Protein AF-A0AAE0XV88-F1 (afdb_monomer_lite)

pLDDT: mean 73.22, std 19.27, range [29.64, 96.25]

Secondary structure (DSSP, 8-state):
-HHHHTTS-S-----PPPTT----HHHHHHHHHHHHHHHS---SHHHHHHHHHHH-TT-----SB-TTS-BSS----S-GGGGGGSPPPPPTTS--------------------------S--SS--------TTTTHHHHHHHTHHHHHHHHHHT-SS--HHHHHHHHHHH-HHHHHHHHHHHHHIIIIIHHHHHHHTS--BGGGHHHHHHHHHHHHHHHHHHTTSSS-TT--SSGGGPPPHHHHHHHHHH----HHHHHHHHHHHHHHHHHHHHHSHHHHSTT-TTTSPPPHHHHHHHHHSBGGGG-HHHHHHHHHHHHHH-TTS-HHHHHHHHHHHHTTHHHHHHHS-TTT-

Sequence (355 aa):
MWRVLTGRHMSIKLSFLLTGHTKFSCDWLFGLVKRRFKVTKVDCLEDIARVVNESATCNVVQLCGTEQGDVLVPICFVSDEHKEKVAPIPDCSEPRKNVGREGDDDDDDDDANLGEAGPSKRKQQKQSIGRGSRGKGTSRATVIHEKDIVDFYINFCSHSNIKLQSIVADASDKQLMSIVGAIALFNVIVTGPFWKLMNSYVPYGAFPSYAKQLDSILESLSVHGLSKVECAVPVFEDFLVDEAVKNSLATSTCLDDVLISTLKQIAKKSQDALKRQLCEFLLEGGIFGSHIDQETQYILNTCPLTNLSGERLFGDMDYDQLRRRLASTHHRSTVIMWKNNNTAKWLLNKPNGER

Radius of gyration: 27.13 Å; chains: 1; bounding box: 59×71×70 Å

Foldseek 3Di:
DVCCVVVVDVDDDDDDDDPQPPDDVVVVLVVLLVVLVVVFDDDAPVSSQVSQVVSDVPGHDDDQAHPVGGGPNPDPDDDPVCPVVDDPDPDPPDDPDPPDPPDPDDPDDDDDDDDDDDDDDDPDPDDDPDPDDPPQCVLLCCLLCLVVLLCCLVPPDPDDDPVSVVSNVCSPDLLNNLLSLLVNLCCQAEVQLVVVLLVDQAFQLCVLVLLQLLLVVLVCCLPPNVPPPPSACHSDNVRHDDVVSSVSSVVRHDPDPSNSNSNNVVSVVVSVVSCVVCVLSHDPPRVSVDDDDPVVSVVRNVDGSNVSVVVVLVVQLVVCCVVPVPDDPVVSVVVSCCVPVVVVVVVVPDDPVSD

Organism: NCBI:txid231223

Structure (mmCIF, N/CA/C/O backbone):
data_AF-A0AAE0XV88-F1
#
_entry.id   AF-A0AAE0XV88-F1
#
loop_
_atom_site.group_PDB
_atom_site.id
_atom_site.type_symbol
_atom_site.label_atom_id
_atom_site.label_alt_id
_atom_site.label_comp_id
_atom_site.label_asym_id
_atom_site.label_entity_id
_atom_site.label_seq_id
_atom_site.pdbx_PDB_ins_code
_atom_site.Cartn_x
_atom_site.Cartn_y
_atom_site.Cartn_z
_atom_site.occupancy
_atom_site.B_iso_or_equiv
_atom_site.auth_seq_id
_atom_site.auth_comp_id
_atom_site.auth_asym_id
_atom_site.auth_atom_id
_atom_site.pdbx_PDB_model_num
ATOM 1 N N . MET A 1 1 ? 0.433 -5.351 -16.882 1.00 49.56 1 MET A N 1
ATOM 2 C CA . MET A 1 1 ? 1.321 -4.437 -17.628 1.00 49.56 1 MET A CA 1
ATOM 3 C C . MET A 1 1 ? 1.968 -5.141 -18.818 1.00 49.56 1 MET A C 1
ATOM 5 O O . MET A 1 1 ? 1.588 -4.823 -19.933 1.00 49.56 1 MET A O 1
ATOM 9 N N . TRP A 1 2 ? 2.785 -6.182 -18.606 1.00 56.12 2 TRP A N 1
ATOM 10 C CA . TRP A 1 2 ? 3.404 -6.999 -19.671 1.00 56.12 2 TRP A CA 1
ATOM 11 C C . TRP A 1 2 ? 2.457 -7.433 -20.809 1.00 56.12 2 TRP A C 1
ATOM 13 O O . TRP A 1 2 ? 2.779 -7.280 -21.981 1.00 56.12 2 TRP A O 1
ATOM 23 N N . ARG A 1 3 ? 1.236 -7.901 -20.497 1.00 46.44 3 ARG A N 1
ATOM 24 C CA . ARG A 1 3 ? 0.256 -8.310 -21.530 1.00 46.44 3 ARG A CA 1
ATOM 25 C C . ARG A 1 3 ? -0.241 -7.159 -22.418 1.00 46.44 3 ARG A C 1
ATOM 27 O O . ARG A 1 3 ? -0.623 -7.422 -23.547 1.00 46.44 3 ARG A O 1
ATOM 34 N N . VAL A 1 4 ? -0.255 -5.918 -21.924 1.00 69.19 4 VAL A N 1
ATOM 35 C CA . VAL A 1 4 ? -0.630 -4.740 -22.735 1.00 69.19 4 VAL A CA 1
ATOM 36 C C . VAL A 1 4 ? 0.555 -4.292 -23.577 1.00 69.19 4 VAL A C 1
ATOM 38 O O . VAL A 1 4 ? 0.402 -4.061 -24.768 1.00 69.19 4 VAL A O 1
ATOM 41 N N . LEU A 1 5 ? 1.749 -4.263 -22.978 1.00 50.09 5 LEU A N 1
ATOM 42 C CA . LEU A 1 5 ? 2.988 -3.892 -23.670 1.00 50.09 5 LEU A CA 1
ATOM 43 C C . LEU A 1 5 ? 3.337 -4.859 -24.811 1.00 50.09 5 LEU A C 1
ATOM 45 O O . LEU A 1 5 ? 3.840 -4.440 -25.842 1.00 50.09 5 LEU A O 1
ATOM 49 N N . THR A 1 6 ? 3.000 -6.141 -24.667 1.00 65.06 6 THR A N 1
ATOM 50 C CA . THR A 1 6 ? 3.184 -7.158 -25.718 1.00 65.06 6 THR A CA 1
ATOM 51 C C . THR A 1 6 ? 2.029 -7.222 -26.726 1.00 65.06 6 THR A C 1
ATOM 53 O O . THR A 1 6 ? 1.954 -8.170 -27.503 1.00 65.06 6 THR A O 1
ATOM 56 N N . GLY A 1 7 ? 1.085 -6.271 -26.694 1.00 60.66 7 GLY A N 1
ATOM 57 C CA . GLY A 1 7 ? -0.061 -6.221 -27.612 1.00 60.66 7 GLY A CA 1
ATOM 58 C C . GLY A 1 7 ? -1.094 -7.337 -27.415 1.00 60.66 7 GLY A C 1
ATOM 59 O O . GLY A 1 7 ? -2.038 -7.453 -28.190 1.00 60.66 7 GLY A O 1
ATOM 60 N N . ARG A 1 8 ? -0.955 -8.160 -26.370 1.00 56.22 8 ARG A N 1
ATOM 61 C CA . ARG A 1 8 ? -1.862 -9.287 -26.095 1.00 56.22 8 ARG A CA 1
ATOM 62 C C . ARG A 1 8 ? -3.196 -8.842 -25.493 1.00 56.22 8 ARG A C 1
ATOM 64 O O . ARG A 1 8 ? -4.136 -9.628 -25.473 1.00 56.22 8 ARG A O 1
ATOM 71 N N . HIS A 1 9 ? -3.267 -7.625 -24.955 1.00 63.97 9 HIS A N 1
ATOM 72 C CA . HIS A 1 9 ? -4.466 -6.986 -24.402 1.00 63.97 9 HIS A CA 1
ATOM 73 C C . HIS A 1 9 ? -4.467 -5.501 -24.781 1.00 63.97 9 HIS A C 1
ATOM 75 O O . HIS A 1 9 ? -3.462 -4.831 -24.574 1.00 63.97 9 HIS A O 1
ATOM 81 N N . MET A 1 10 ? -5.589 -4.964 -25.272 1.00 64.81 10 MET A N 1
ATOM 82 C CA . MET A 1 10 ? -5.687 -3.533 -25.619 1.00 64.81 10 MET A CA 1
ATOM 83 C C . MET A 1 10 ? -5.687 -2.614 -24.392 1.00 64.81 10 MET A C 1
ATOM 85 O O . MET A 1 10 ? -5.202 -1.490 -24.452 1.00 64.81 10 MET A O 1
ATOM 89 N N . SER A 1 11 ? -6.236 -3.070 -23.267 1.00 63.50 11 SER A N 1
ATOM 90 C CA . SER A 1 11 ? -6.212 -2.320 -22.013 1.00 63.50 11 SER A CA 1
ATOM 91 C C . SER A 1 11 ? -6.322 -3.269 -20.824 1.00 63.50 11 SER A C 1
ATOM 93 O O . SER A 1 11 ? -6.906 -4.346 -20.924 1.00 63.50 11 SER A O 1
ATOM 95 N N . ILE A 1 12 ? -5.748 -2.879 -19.686 1.00 62.25 12 ILE A N 1
ATOM 96 C CA . ILE A 1 12 ? -5.976 -3.548 -18.403 1.00 62.25 12 ILE A CA 1
ATOM 97 C C . ILE A 1 12 ? -6.403 -2.474 -17.412 1.00 62.25 12 ILE A C 1
ATOM 99 O O . ILE A 1 12 ? -5.634 -1.566 -17.099 1.00 62.25 12 ILE A O 1
ATOM 103 N N . LYS A 1 13 ? -7.625 -2.593 -16.891 1.00 66.19 13 LYS A N 1
ATOM 104 C CA . LYS A 1 13 ? -8.115 -1.750 -15.800 1.00 66.19 13 LYS A CA 1
ATOM 105 C C . LYS A 1 13 ? -7.633 -2.326 -14.468 1.00 66.19 13 LYS A C 1
ATOM 107 O O . LYS A 1 13 ? -8.237 -3.247 -13.926 1.00 66.19 13 LYS A O 1
ATOM 112 N N . LEU A 1 14 ? -6.538 -1.785 -13.942 1.00 48.16 14 LEU A N 1
ATOM 113 C CA . LEU A 1 14 ? -6.086 -2.069 -12.578 1.00 48.16 14 LEU A CA 1
ATOM 114 C C . LEU A 1 14 ? -6.922 -1.245 -11.595 1.00 48.16 14 LEU A C 1
ATOM 116 O O . LEU A 1 14 ? -6.768 -0.030 -11.498 1.00 48.16 14 LEU A O 1
ATOM 120 N N . SER A 1 15 ? -7.830 -1.910 -10.883 1.00 50.06 15 SER A N 1
ATOM 121 C CA . SER A 1 15 ? -8.586 -1.293 -9.790 1.00 50.06 15 SER A CA 1
ATOM 122 C C . SER A 1 15 ? -7.835 -1.567 -8.489 1.00 50.06 15 SER A C 1
ATOM 124 O O . SER A 1 15 ? -7.908 -2.668 -7.952 1.00 50.06 15 SER A O 1
ATOM 126 N N . PHE A 1 16 ? -7.048 -0.596 -8.023 1.00 42.59 16 PHE A N 1
ATOM 127 C CA . PHE A 1 16 ? -6.338 -0.703 -6.750 1.00 42.59 16 PHE A CA 1
ATOM 128 C C . PHE A 1 16 ? -7.313 -0.438 -5.598 1.00 42.59 16 PHE A C 1
ATOM 130 O O . PHE A 1 16 ? -7.884 0.648 -5.506 1.00 42.59 16 PHE A O 1
ATOM 137 N N . LEU A 1 17 ? -7.490 -1.422 -4.716 1.00 47.53 17 LEU A N 1
ATOM 138 C CA . LEU A 1 17 ? -8.064 -1.202 -3.391 1.00 47.53 17 LEU A CA 1
ATOM 139 C C . LEU A 1 17 ? -6.929 -0.899 -2.416 1.00 47.53 17 LEU A C 1
ATOM 141 O O . LEU A 1 17 ? -5.961 -1.657 -2.336 1.00 47.53 17 LEU A O 1
ATOM 145 N N . LEU A 1 18 ? -7.055 0.193 -1.659 1.00 46.31 18 LEU A N 1
ATOM 146 C CA . LEU A 1 18 ? -6.259 0.376 -0.449 1.00 46.31 18 LEU A CA 1
ATOM 147 C C . LEU A 1 18 ? -6.583 -0.796 0.488 1.00 46.31 18 LEU A C 1
ATOM 149 O O . LEU A 1 18 ? -7.741 -0.995 0.858 1.00 46.31 18 LEU A O 1
ATOM 153 N N . THR A 1 19 ? -5.568 -1.595 0.825 1.00 46.44 19 THR A N 1
ATOM 154 C CA . THR A 1 19 ? -5.652 -2.631 1.865 1.00 46.44 19 THR A CA 1
ATOM 155 C C . THR A 1 19 ? -6.155 -1.967 3.147 1.00 46.44 19 THR A C 1
ATOM 157 O O . THR A 1 19 ? -5.462 -1.093 3.669 1.00 46.44 19 THR A O 1
ATOM 160 N N . GLY A 1 20 ? -7.369 -2.299 3.583 1.00 47.00 20 GLY A N 1
ATOM 161 C CA . GLY A 1 20 ? -8.104 -1.609 4.649 1.00 47.00 20 GLY A CA 1
ATOM 162 C C . GLY A 1 20 ? -9.627 -1.588 4.438 1.00 47.00 20 GLY A C 1
ATOM 163 O O . GLY A 1 20 ? -10.374 -1.496 5.409 1.00 47.00 20 GLY A O 1
ATOM 164 N N . HIS A 1 21 ? -10.089 -1.694 3.183 1.00 44.44 21 HIS A N 1
ATOM 165 C CA . HIS A 1 21 ? -11.506 -1.605 2.795 1.00 44.44 21 HIS A CA 1
ATOM 166 C C . HIS A 1 21 ? -12.027 -2.823 1.997 1.00 44.44 21 HIS A C 1
ATOM 168 O O . HIS A 1 21 ? -12.913 -2.690 1.154 1.00 44.44 21 HIS A O 1
ATOM 174 N N . THR A 1 22 ? -11.517 -4.030 2.256 1.00 42.38 22 THR A N 1
ATOM 175 C CA . THR A 1 22 ? -11.952 -5.300 1.622 1.00 42.38 22 THR A CA 1
ATOM 176 C C . THR A 1 22 ? -13.298 -5.828 2.136 1.00 42.38 22 THR A C 1
ATOM 178 O O . THR A 1 22 ? -13.488 -7.020 2.343 1.00 42.38 22 THR A O 1
ATOM 181 N N . LYS A 1 23 ? -14.267 -4.940 2.358 1.00 49.47 23 LYS A N 1
ATOM 182 C CA . LYS A 1 23 ? -15.668 -5.339 2.484 1.00 49.47 23 LYS A CA 1
ATOM 183 C C . LYS A 1 23 ? -16.423 -4.777 1.301 1.00 49.47 23 LYS A C 1
ATOM 185 O O . LYS A 1 23 ? -17.086 -3.747 1.410 1.00 49.47 23 LYS A O 1
ATOM 190 N N . PHE A 1 24 ? -16.355 -5.472 0.171 1.00 52.16 24 PHE A N 1
ATOM 191 C CA . PHE A 1 24 ? -17.490 -5.385 -0.733 1.00 52.16 24 PHE A CA 1
ATOM 192 C C . PHE A 1 24 ? -18.680 -6.054 -0.047 1.00 52.16 24 PHE A C 1
ATOM 194 O O . PHE A 1 24 ? -18.527 -7.031 0.689 1.00 52.16 24 PHE A O 1
ATOM 201 N N . SER A 1 25 ? -19.886 -5.570 -0.326 1.00 53.72 25 SER A N 1
ATOM 202 C CA . SER A 1 25 ? -21.111 -6.318 -0.032 1.00 53.72 25 SER A CA 1
ATOM 203 C C . SER A 1 25 ? -21.006 -7.768 -0.528 1.00 53.72 25 SER A C 1
ATOM 205 O O . SER A 1 25 ? -21.451 -8.678 0.164 1.00 53.72 25 SER A O 1
ATOM 207 N N . CYS A 1 26 ? -20.314 -8.002 -1.650 1.00 55.62 26 CYS A N 1
ATOM 208 C CA . CYS A 1 26 ? -20.033 -9.332 -2.193 1.00 55.62 26 CYS A CA 1
ATOM 209 C C . CYS A 1 26 ? -19.272 -10.266 -1.231 1.00 55.62 26 CYS A C 1
ATOM 211 O O . CYS A 1 26 ? -19.556 -11.461 -1.217 1.00 55.62 26 CYS A O 1
ATOM 213 N N . ASP A 1 27 ? -18.356 -9.766 -0.394 1.00 65.38 27 ASP A N 1
ATOM 214 C CA . ASP A 1 27 ? -17.591 -10.615 0.539 1.00 65.38 27 ASP A CA 1
ATOM 215 C C . ASP A 1 27 ? -18.481 -11.161 1.660 1.00 65.38 27 ASP A C 1
ATOM 217 O O . ASP A 1 27 ? -18.379 -12.328 2.052 1.00 65.38 27 ASP A O 1
ATOM 221 N N . TRP A 1 28 ? -19.428 -10.340 2.124 1.00 71.81 28 TRP A N 1
ATOM 222 C CA . TRP A 1 28 ? -20.466 -10.787 3.048 1.00 71.81 28 TRP A CA 1
ATOM 223 C C . TRP A 1 28 ? -21.343 -11.874 2.413 1.00 71.81 28 TRP A C 1
ATOM 225 O O . TRP A 1 28 ? -21.607 -12.895 3.053 1.00 71.81 28 TRP A O 1
ATOM 235 N N . LEU A 1 29 ? -21.708 -11.716 1.136 1.00 80.44 29 LEU A N 1
ATOM 236 C CA . LEU A 1 29 ? -22.502 -12.700 0.395 1.00 80.44 29 LEU A CA 1
ATOM 237 C C . LEU A 1 29 ? -21.773 -14.037 0.222 1.00 80.44 29 LEU A C 1
ATOM 239 O O . LEU A 1 29 ? -22.383 -15.087 0.426 1.00 80.44 29 LEU A O 1
ATOM 243 N N . PHE A 1 30 ? -20.462 -14.036 -0.034 1.00 79.75 30 PHE A N 1
ATOM 244 C CA . PHE A 1 30 ? -19.667 -15.271 -0.031 1.00 79.75 30 PHE A CA 1
ATOM 245 C C . PHE A 1 30 ? -19.655 -15.954 1.341 1.00 79.75 30 PHE A C 1
ATOM 247 O O . PHE A 1 30 ? -19.677 -17.186 1.428 1.00 79.75 30 PHE A O 1
ATOM 254 N N . GLY A 1 31 ? -19.640 -15.172 2.423 1.00 83.38 31 GLY A N 1
ATOM 255 C CA . GLY A 1 31 ? -19.793 -15.685 3.783 1.00 83.38 31 GLY A CA 1
ATOM 256 C C . GLY A 1 31 ? -21.123 -16.418 3.987 1.00 83.38 31 GLY A C 1
ATOM 257 O O . GLY A 1 31 ? -21.142 -17.506 4.572 1.00 83.38 31 GLY A O 1
ATOM 258 N N . LEU A 1 32 ? -22.220 -15.868 3.457 1.00 88.88 32 LEU A N 1
ATOM 259 C CA . LEU A 1 32 ? -23.549 -16.484 3.516 1.00 88.88 32 LEU A CA 1
ATOM 260 C C . LEU A 1 32 ? -23.622 -17.780 2.700 1.00 88.88 32 LEU A C 1
ATOM 262 O O . LEU A 1 32 ? -24.082 -18.796 3.227 1.00 88.88 32 LEU A O 1
ATOM 266 N N . VAL A 1 33 ? -23.079 -17.792 1.475 1.00 92.31 33 VAL A N 1
ATOM 267 C CA . VAL A 1 33 ? -22.976 -19.006 0.640 1.00 92.31 33 VAL A CA 1
ATOM 268 C C . VAL A 1 33 ? -22.213 -20.102 1.384 1.00 92.31 33 VAL A C 1
ATOM 270 O O . VAL A 1 33 ? -22.703 -21.221 1.510 1.00 92.31 33 VAL A O 1
ATOM 273 N N . LYS A 1 34 ? -21.046 -19.786 1.964 1.00 87.25 34 LYS A N 1
ATOM 274 C CA . LYS A 1 34 ? -20.245 -20.751 2.742 1.00 87.25 34 LYS A CA 1
ATOM 275 C C . LYS A 1 34 ? -20.996 -21.292 3.956 1.00 87.25 34 LYS A C 1
ATOM 277 O O . LYS A 1 34 ? -20.853 -22.470 4.284 1.00 87.25 34 LYS A O 1
ATOM 282 N N . ARG A 1 35 ? -21.762 -20.446 4.654 1.00 86.81 35 ARG A N 1
ATOM 283 C CA . ARG A 1 35 ? -22.575 -20.877 5.800 1.00 86.81 35 ARG A CA 1
ATOM 284 C C . ARG A 1 35 ? -23.663 -21.852 5.350 1.00 86.81 35 ARG A C 1
ATOM 286 O O . ARG A 1 35 ? -23.820 -22.883 5.999 1.00 86.81 35 ARG A O 1
ATOM 293 N N . ARG A 1 36 ? -24.359 -21.564 4.244 1.00 92.19 36 ARG A N 1
ATOM 294 C CA . ARG A 1 36 ? -25.403 -22.442 3.692 1.00 92.19 36 ARG A CA 1
ATOM 295 C C . ARG A 1 36 ? -24.823 -23.752 3.159 1.00 92.19 36 ARG A C 1
ATOM 297 O O . ARG A 1 36 ? -25.347 -24.814 3.477 1.00 92.19 36 ARG A O 1
ATOM 304 N N . PHE A 1 37 ? -23.697 -23.690 2.454 1.00 92.56 37 PHE A N 1
ATOM 305 C CA . PHE A 1 37 ? -22.991 -24.860 1.927 1.00 92.56 37 PHE A CA 1
ATOM 306 C C . PHE A 1 37 ? -22.633 -25.872 3.025 1.00 92.56 37 PHE A C 1
ATOM 308 O O . PHE A 1 37 ? -22.833 -27.063 2.855 1.00 92.56 37 PHE A O 1
ATOM 315 N N . LYS A 1 38 ? -22.163 -25.412 4.194 1.00 87.75 38 LYS A N 1
ATOM 316 C CA . LYS A 1 38 ? -21.759 -26.300 5.303 1.00 87.75 38 LYS A CA 1
ATOM 317 C C . LYS A 1 38 ? -22.889 -27.143 5.896 1.00 87.75 38 LYS A C 1
ATOM 319 O O . LYS A 1 38 ? -22.600 -28.156 6.522 1.00 87.75 38 LYS A O 1
ATOM 324 N N . VAL A 1 39 ? -24.136 -26.695 5.766 1.00 91.25 39 VAL A N 1
ATOM 325 C CA . VAL A 1 39 ? -25.315 -27.375 6.331 1.00 91.25 39 VAL A CA 1
ATOM 326 C C . VAL A 1 39 ? -26.165 -28.061 5.266 1.00 91.25 39 VAL A C 1
ATOM 328 O O . VAL A 1 39 ? -27.167 -28.684 5.597 1.00 91.25 39 VAL A O 1
ATOM 331 N N . THR A 1 40 ? -25.783 -27.936 3.996 1.00 90.88 40 THR A N 1
ATOM 332 C CA . THR A 1 40 ? -26.523 -28.497 2.867 1.00 90.88 40 THR A CA 1
ATOM 333 C C . THR A 1 40 ? -25.697 -29.629 2.278 1.00 90.88 40 THR A C 1
ATOM 335 O O . THR A 1 40 ? -24.512 -29.449 2.005 1.00 90.88 40 THR A O 1
ATOM 338 N N . LYS A 1 41 ? -26.301 -30.803 2.088 1.00 94.25 41 LYS A N 1
ATOM 339 C CA . LYS A 1 41 ? -25.666 -31.873 1.315 1.00 94.25 41 LYS A CA 1
ATOM 340 C C . LYS A 1 41 ? -25.639 -31.446 -0.154 1.00 94.25 41 LYS A C 1
ATOM 342 O O . LYS A 1 41 ? -26.659 -30.989 -0.667 1.00 94.25 41 LYS A O 1
ATOM 347 N N . VAL A 1 42 ? -24.472 -31.539 -0.780 1.00 94.06 42 VAL A N 1
ATOM 348 C CA . VAL A 1 42 ? -24.247 -31.133 -2.168 1.00 94.06 42 VAL A CA 1
ATOM 349 C C . VAL A 1 42 ? -23.641 -32.316 -2.898 1.00 94.06 42 VAL A C 1
ATOM 351 O O . VAL A 1 42 ? -22.480 -32.643 -2.658 1.00 94.06 42 VAL A O 1
ATOM 354 N N . ASP A 1 43 ? -24.435 -32.946 -3.755 1.00 94.38 43 ASP A N 1
ATOM 355 C CA . ASP A 1 43 ? -24.028 -34.105 -4.545 1.00 94.38 43 ASP A CA 1
ATOM 356 C C . ASP A 1 43 ? -23.880 -33.751 -6.041 1.00 94.38 43 ASP A C 1
ATOM 358 O O . ASP A 1 43 ? -23.133 -34.425 -6.747 1.00 94.38 43 ASP A O 1
ATOM 362 N N . CYS A 1 44 ? -24.531 -32.678 -6.515 1.00 92.00 44 CYS A N 1
ATOM 363 C CA . CYS A 1 44 ? -24.532 -32.253 -7.922 1.00 92.00 44 CYS A CA 1
ATOM 364 C C . CYS A 1 44 ? -24.391 -30.724 -8.112 1.00 92.00 44 CYS A C 1
ATOM 366 O O . CYS A 1 44 ? -24.473 -29.938 -7.160 1.00 92.00 44 CYS A O 1
ATOM 368 N N . LEU A 1 45 ? -24.191 -30.272 -9.356 1.00 90.69 45 LEU A N 1
ATOM 369 C CA . LEU A 1 45 ? -24.129 -28.845 -9.718 1.00 90.69 45 LEU A CA 1
ATOM 370 C C . LEU A 1 45 ? -25.425 -28.094 -9.381 1.00 90.69 45 LEU A C 1
ATOM 372 O O . LEU A 1 45 ? -25.378 -26.928 -8.982 1.00 90.69 45 LEU A O 1
ATOM 376 N N . GLU A 1 46 ? -26.568 -28.768 -9.479 1.00 91.31 46 GLU A N 1
ATOM 377 C CA . GLU A 1 46 ? -27.869 -28.197 -9.123 1.00 91.31 46 GLU A CA 1
ATOM 378 C C . GLU A 1 46 ? -27.972 -27.933 -7.613 1.00 91.31 46 GLU A C 1
ATOM 380 O O . GLU A 1 46 ? -28.502 -26.909 -7.180 1.00 91.31 46 GLU A O 1
ATOM 385 N N . ASP A 1 47 ? -27.381 -28.795 -6.780 1.00 93.75 47 ASP A N 1
ATOM 386 C CA . ASP A 1 47 ? -27.324 -28.560 -5.337 1.00 93.75 47 ASP A CA 1
ATOM 387 C C . ASP A 1 47 ? -26.465 -27.333 -5.000 1.00 93.75 47 ASP A C 1
ATOM 389 O O . ASP A 1 47 ? -26.804 -26.571 -4.091 1.00 93.75 47 ASP A O 1
ATOM 393 N N . ILE A 1 48 ? -25.375 -27.098 -5.743 1.00 92.94 48 ILE A N 1
ATOM 394 C CA . ILE A 1 48 ? -24.577 -25.869 -5.608 1.00 92.94 48 ILE A CA 1
ATOM 395 C C . ILE A 1 48 ? -25.424 -24.656 -5.994 1.00 92.94 48 ILE A C 1
ATOM 397 O O . ILE A 1 48 ? -25.414 -23.649 -5.280 1.00 92.94 48 ILE A O 1
ATOM 401 N N . ALA A 1 49 ? -26.183 -24.754 -7.086 1.00 94.00 49 ALA A N 1
ATOM 402 C CA . ALA A 1 49 ? -27.071 -23.689 -7.530 1.00 94.00 49 ALA A CA 1
ATOM 403 C C . ALA A 1 49 ? -28.124 -23.341 -6.472 1.00 94.00 49 ALA A C 1
ATOM 405 O O . ALA A 1 49 ? -28.316 -22.165 -6.138 1.00 94.00 49 ALA A O 1
ATOM 406 N N . ARG A 1 50 ? -28.719 -24.368 -5.857 1.00 94.19 50 ARG A N 1
ATOM 407 C CA . ARG A 1 50 ? -29.637 -24.227 -4.726 1.00 94.19 50 ARG A CA 1
ATOM 408 C C . ARG A 1 50 ? -28.968 -23.540 -3.537 1.00 94.19 50 ARG A C 1
ATOM 410 O O . ARG A 1 50 ? -29.526 -22.592 -2.994 1.00 94.19 50 ARG A O 1
ATOM 417 N N . VAL A 1 51 ? -27.754 -23.948 -3.160 1.00 96.25 51 VAL A N 1
ATOM 418 C CA . VAL A 1 51 ? -27.002 -23.317 -2.059 1.00 96.25 51 VAL A CA 1
ATOM 419 C C . VAL A 1 51 ? -26.765 -21.827 -2.312 1.00 96.25 51 VAL A C 1
ATOM 421 O O . VAL A 1 51 ? -26.885 -21.029 -1.381 1.00 96.25 51 VAL A O 1
ATOM 424 N N . VAL A 1 52 ? -26.437 -21.437 -3.546 1.00 94.44 52 VAL A N 1
ATOM 425 C CA . VAL A 1 52 ? -26.215 -20.030 -3.905 1.00 94.44 52 VAL A CA 1
ATOM 426 C C . VAL A 1 52 ? -27.515 -19.234 -3.797 1.00 94.44 52 VAL A C 1
ATOM 428 O O . VAL A 1 52 ? -27.531 -18.240 -3.072 1.00 94.44 52 VAL A O 1
ATOM 431 N N . ASN A 1 53 ? -28.605 -19.693 -4.415 1.00 94.25 53 ASN A N 1
ATOM 432 C CA . ASN A 1 53 ? -29.893 -18.989 -4.379 1.00 94.25 53 ASN A CA 1
ATOM 433 C C . ASN A 1 53 ? -30.493 -18.901 -2.965 1.00 94.25 53 ASN A C 1
ATOM 435 O O . ASN A 1 53 ? -31.044 -17.875 -2.581 1.00 94.25 53 ASN A O 1
ATOM 439 N N . GLU A 1 54 ? -30.367 -19.955 -2.156 1.00 94.94 54 GLU A N 1
ATOM 440 C CA . GLU A 1 54 ? -30.928 -19.988 -0.797 1.00 94.94 54 GLU A CA 1
ATOM 441 C C . GLU A 1 54 ? -30.081 -19.240 0.237 1.00 94.94 54 GLU A C 1
ATOM 443 O O . GLU A 1 54 ? -30.521 -19.017 1.366 1.00 94.94 54 GLU A O 1
ATOM 448 N N . SER A 1 55 ? -28.841 -18.885 -0.100 1.00 92.19 55 SER A N 1
ATOM 449 C CA . SER A 1 55 ? -27.942 -18.241 0.858 1.00 92.19 55 SER A CA 1
ATOM 450 C C . SER A 1 55 ? -28.273 -16.770 1.125 1.00 92.19 55 SER A C 1
ATOM 452 O O . SER A 1 55 ? -28.050 -16.304 2.243 1.00 92.19 55 SER A O 1
ATOM 454 N N . ALA A 1 56 ? -28.785 -16.040 0.129 1.00 90.25 56 ALA A N 1
ATOM 455 C CA . ALA A 1 56 ? -29.201 -14.645 0.256 1.00 90.25 56 ALA A CA 1
ATOM 456 C C . ALA A 1 56 ? -30.146 -14.253 -0.887 1.00 90.25 56 ALA A C 1
ATOM 458 O O . ALA A 1 56 ? -29.963 -14.694 -2.015 1.00 90.25 56 ALA A O 1
ATOM 459 N N . THR A 1 57 ? -31.087 -13.343 -0.627 1.00 87.31 57 THR A N 1
ATOM 460 C CA . THR A 1 57 ? -32.063 -12.866 -1.628 1.00 87.31 57 THR A CA 1
ATOM 461 C C . THR A 1 57 ? -31.436 -12.139 -2.819 1.00 87.31 57 THR A C 1
ATOM 463 O O . THR A 1 57 ? -32.055 -12.044 -3.873 1.00 87.31 57 THR A O 1
ATOM 466 N N . CYS A 1 58 ? -30.221 -11.615 -2.664 1.00 86.25 58 CYS A N 1
ATOM 467 C CA . CYS A 1 58 ? -29.474 -10.934 -3.721 1.00 86.25 58 CYS A CA 1
ATOM 468 C C . CYS A 1 58 ? -28.455 -11.831 -4.441 1.00 86.25 58 CYS A C 1
ATOM 470 O O . CYS A 1 58 ? -27.789 -11.354 -5.360 1.00 86.25 58 CYS A O 1
ATOM 472 N N . ASN A 1 59 ? -28.320 -13.103 -4.051 1.00 87.06 59 ASN A N 1
ATOM 473 C CA . ASN A 1 59 ? -27.484 -14.053 -4.774 1.00 87.06 59 ASN A CA 1
ATOM 474 C C . ASN A 1 59 ? -28.288 -14.661 -5.921 1.00 87.06 59 ASN A C 1
ATOM 476 O O . ASN A 1 59 ? -29.355 -15.226 -5.710 1.00 87.06 59 ASN A O 1
ATOM 480 N N . VAL A 1 60 ? -27.748 -14.553 -7.132 1.00 88.44 60 VAL A N 1
ATOM 481 C CA . VAL A 1 60 ? -28.324 -15.146 -8.339 1.00 88.44 60 VAL A CA 1
ATOM 482 C C . VAL A 1 60 ? -27.311 -16.134 -8.884 1.00 88.44 60 VAL A C 1
ATOM 484 O O . VAL A 1 60 ? -26.190 -15.756 -9.230 1.00 88.44 60 VAL A O 1
ATOM 487 N N . VAL A 1 61 ? -27.681 -17.410 -8.926 1.00 91.62 61 VAL A N 1
ATOM 488 C CA . VAL A 1 61 ? -26.849 -18.424 -9.572 1.00 91.62 61 VAL A CA 1
ATOM 489 C C . VAL A 1 61 ? -26.908 -18.282 -11.095 1.00 91.62 61 VAL A C 1
ATOM 491 O O . VAL A 1 61 ? -27.971 -18.076 -11.672 1.00 91.62 61 VAL A O 1
ATOM 494 N N . GLN A 1 62 ? -25.763 -18.467 -11.749 1.00 90.12 62 GLN A N 1
ATOM 495 C CA . GLN A 1 62 ? -25.680 -18.727 -13.181 1.00 90.12 62 GLN A CA 1
ATOM 496 C C . GLN A 1 62 ? -24.793 -19.957 -13.398 1.00 90.12 62 GLN A C 1
ATOM 498 O O . GLN A 1 62 ? -23.587 -19.905 -13.150 1.00 90.12 62 GLN A O 1
ATOM 503 N N . LEU A 1 63 ? -25.380 -21.067 -13.849 1.00 88.62 63 LEU A N 1
ATOM 504 C CA . LEU A 1 63 ? -24.614 -22.243 -14.259 1.00 88.62 63 LEU A CA 1
ATOM 505 C C . LEU A 1 63 ? -23.987 -21.978 -15.631 1.00 88.62 63 LEU A C 1
ATOM 507 O O . LEU A 1 63 ? -24.671 -21.559 -16.565 1.00 88.62 63 LEU A O 1
ATOM 511 N N . CYS A 1 64 ? -22.681 -22.215 -15.755 1.00 86.31 64 CYS A N 1
ATOM 512 C CA . CYS A 1 64 ? -21.976 -22.076 -17.033 1.00 86.31 64 CYS A CA 1
ATOM 513 C C . CYS A 1 64 ? -22.077 -23.341 -17.899 1.00 86.31 64 CYS A C 1
ATOM 515 O O . CYS A 1 64 ? -21.927 -23.258 -19.116 1.00 86.31 64 CYS A O 1
ATOM 517 N N . GLY A 1 65 ? -22.366 -24.491 -17.289 1.00 86.62 65 GLY A N 1
ATOM 518 C CA . GLY A 1 65 ? -22.597 -25.749 -17.986 1.00 86.62 65 GLY A CA 1
ATOM 519 C C . GLY A 1 65 ? -23.267 -26.802 -17.108 1.00 86.62 65 GLY A C 1
ATOM 520 O O . GLY A 1 65 ? -23.387 -26.611 -15.894 1.00 86.62 65 GLY A O 1
ATOM 521 N N . THR A 1 66 ? -23.733 -27.876 -17.739 1.00 86.44 66 THR A N 1
ATOM 522 C CA . THR A 1 66 ? -24.415 -29.008 -17.099 1.00 86.44 66 THR A CA 1
ATOM 523 C C . THR A 1 66 ? -23.444 -30.162 -16.851 1.00 86.44 66 THR A C 1
ATOM 525 O O . THR A 1 66 ? -22.362 -30.236 -17.434 1.00 86.44 66 THR A O 1
ATOM 528 N N . GLU A 1 67 ? -23.846 -31.112 -16.006 1.00 84.31 67 GLU A N 1
ATOM 529 C CA . GLU A 1 67 ? -23.088 -32.352 -15.771 1.00 84.31 67 GLU A CA 1
ATOM 530 C C . GLU A 1 67 ? -23.017 -33.250 -17.015 1.00 84.31 67 GLU A C 1
ATOM 532 O O . GLU A 1 67 ? -22.148 -34.111 -17.104 1.00 84.31 67 GLU A O 1
ATOM 537 N N . GLN A 1 68 ? -23.897 -33.019 -17.994 1.00 85.00 68 GLN A N 1
ATOM 538 C CA . GLN A 1 68 ? -23.905 -33.717 -19.281 1.00 85.00 68 GLN A CA 1
ATOM 539 C C . GLN A 1 68 ? -22.931 -33.100 -20.297 1.00 85.00 68 GLN A C 1
ATOM 541 O O . GLN A 1 68 ? -22.788 -33.612 -21.403 1.00 85.00 68 GLN A O 1
ATOM 546 N N . GLY A 1 69 ? -22.227 -32.027 -19.917 1.00 82.94 69 GLY A N 1
ATOM 547 C CA . GLY A 1 69 ? -21.266 -31.336 -20.775 1.00 82.94 69 GLY A CA 1
ATOM 548 C C . GLY A 1 69 ? -21.878 -30.233 -21.637 1.00 82.94 69 GLY A C 1
ATOM 549 O O . GLY A 1 69 ? -21.168 -29.656 -22.463 1.00 82.94 69 GLY A O 1
ATOM 550 N N . ASP A 1 70 ? -23.156 -29.894 -21.442 1.00 84.75 70 ASP A N 1
ATOM 551 C CA . ASP A 1 70 ? -23.771 -28.780 -22.159 1.00 84.75 70 ASP A CA 1
ATOM 552 C C . ASP A 1 70 ? -23.206 -27.459 -21.650 1.00 84.75 70 ASP A C 1
ATOM 554 O O . ASP A 1 70 ? -23.075 -27.238 -20.446 1.00 84.75 70 ASP A O 1
ATOM 558 N N . VAL A 1 71 ? -22.912 -26.544 -22.567 1.00 85.06 71 VAL A N 1
ATOM 559 C CA . VAL A 1 71 ? -22.440 -25.198 -22.239 1.00 85.06 71 VAL A CA 1
ATOM 560 C C . VAL A 1 71 ? -23.634 -24.250 -22.280 1.00 85.06 71 VAL A C 1
ATOM 562 O O . VAL A 1 71 ? -24.161 -23.954 -23.349 1.00 85.06 71 VAL A O 1
ATOM 565 N N . LEU A 1 72 ? -24.065 -23.771 -21.112 1.00 81.94 72 LEU A N 1
ATOM 566 C CA . LEU A 1 72 ? -25.217 -22.868 -20.973 1.00 81.94 72 LEU A CA 1
ATOM 567 C C . LEU A 1 72 ? -24.832 -21.401 -21.174 1.00 81.94 72 LEU A C 1
ATOM 569 O O . LEU A 1 72 ? -25.630 -20.598 -21.653 1.00 81.94 72 LEU A O 1
ATOM 573 N N . VAL A 1 73 ? -23.600 -21.044 -20.810 1.00 80.50 73 VAL A N 1
ATOM 574 C CA . VAL A 1 73 ? -23.040 -19.708 -21.021 1.00 80.50 73 VAL A CA 1
ATOM 575 C C . VAL A 1 73 ? -21.790 -19.869 -21.871 1.00 80.50 73 VAL A C 1
ATOM 577 O O . VAL A 1 73 ? -20.896 -20.600 -21.448 1.00 80.50 73 VAL A O 1
ATOM 580 N N . PRO A 1 74 ? -21.681 -19.212 -23.040 1.00 69.94 74 PRO A N 1
ATOM 581 C CA . PRO A 1 74 ? -20.500 -19.326 -23.885 1.00 69.94 74 PRO A CA 1
ATOM 582 C C . PRO A 1 74 ? -19.262 -18.854 -23.116 1.00 69.94 74 PRO A C 1
ATOM 584 O O . PRO A 1 74 ? -19.053 -17.663 -22.884 1.00 69.94 74 PRO A O 1
ATOM 587 N N . ILE A 1 75 ? -18.439 -19.814 -22.691 1.00 56.62 75 ILE A N 1
ATOM 588 C CA . ILE A 1 75 ? -17.165 -19.548 -22.033 1.00 56.62 75 ILE A CA 1
ATOM 589 C C . ILE A 1 75 ? -16.158 -19.257 -23.143 1.00 56.62 75 ILE A C 1
ATOM 591 O O . ILE A 1 75 ? -15.741 -20.159 -23.870 1.00 56.62 75 ILE A O 1
ATOM 595 N N . CYS A 1 76 ? -15.753 -17.995 -23.286 1.00 46.41 76 CYS A N 1
ATOM 596 C CA . CYS A 1 76 ? -14.616 -17.644 -24.131 1.00 46.41 76 CYS A CA 1
ATOM 597 C C . CYS A 1 76 ? -13.339 -18.212 -23.505 1.00 46.41 76 CYS A C 1
ATOM 599 O O . CYS A 1 76 ? -12.680 -17.556 -22.695 1.00 46.41 76 CYS A O 1
ATOM 601 N N . PHE A 1 77 ? -12.979 -19.438 -23.877 1.00 43.72 77 PHE A N 1
ATOM 602 C CA . PHE A 1 77 ? -11.621 -19.911 -23.675 1.00 43.72 77 PHE A CA 1
ATOM 603 C C . PHE A 1 77 ? -10.676 -19.043 -24.511 1.00 43.72 77 PHE A C 1
ATOM 605 O O . PHE A 1 77 ? -10.952 -18.704 -25.662 1.00 43.72 77 PHE A O 1
ATOM 612 N N . VAL A 1 78 ? -9.568 -18.648 -23.889 1.00 47.06 78 VAL A N 1
ATOM 613 C CA . VAL A 1 78 ? -8.414 -18.048 -24.563 1.00 47.06 78 VAL A CA 1
ATOM 614 C C . VAL A 1 78 ? -8.050 -18.940 -25.753 1.00 47.06 78 VAL A C 1
ATOM 616 O O . VAL A 1 78 ? -7.931 -20.140 -25.538 1.00 47.06 78 VAL A O 1
ATOM 619 N N . SER A 1 79 ? -7.949 -18.328 -26.943 1.00 48.84 79 SER A N 1
ATOM 620 C CA . SER A 1 79 ? -7.560 -18.844 -28.275 1.00 48.84 79 SER A CA 1
ATOM 621 C C . SER A 1 79 ? -7.375 -20.361 -28.461 1.00 48.84 79 SER A C 1
ATOM 623 O O . SER A 1 79 ? -6.702 -21.037 -27.686 1.00 48.84 79 SER A O 1
ATOM 625 N N . ASP A 1 80 ? -7.868 -20.882 -29.591 1.00 54.19 80 ASP A N 1
ATOM 626 C CA . ASP A 1 80 ? -7.828 -22.310 -29.959 1.00 54.19 80 ASP A CA 1
ATOM 627 C C . ASP A 1 80 ? -6.446 -22.992 -29.821 1.00 54.19 80 ASP A C 1
ATOM 629 O O . ASP A 1 80 ? -6.388 -24.195 -29.578 1.00 54.19 80 ASP A O 1
ATOM 633 N N . GLU A 1 81 ? -5.342 -22.235 -29.830 1.00 55.19 81 GLU A N 1
ATOM 634 C CA . GLU A 1 81 ? -3.974 -22.699 -29.532 1.00 55.19 81 GLU A CA 1
ATOM 635 C C . GLU A 1 81 ? -3.776 -23.402 -28.172 1.00 55.19 81 GLU A C 1
ATOM 637 O O . GLU A 1 81 ? -2.766 -24.084 -27.985 1.00 55.19 81 GLU A O 1
ATOM 642 N N . HIS A 1 82 ? -4.669 -23.225 -27.191 1.00 52.38 82 HIS A N 1
ATOM 643 C CA . HIS A 1 82 ? -4.515 -23.845 -25.865 1.00 52.38 82 HIS A CA 1
ATOM 644 C C . HIS A 1 82 ? -5.349 -25.111 -25.648 1.00 52.38 82 HIS A C 1
ATOM 646 O O . HIS A 1 82 ? -5.100 -25.810 -24.667 1.00 52.38 82 HIS A O 1
ATOM 652 N N . LYS A 1 83 ? -6.280 -25.456 -26.549 1.00 52.72 83 LYS A N 1
ATOM 653 C CA . LYS A 1 83 ? -7.137 -26.647 -26.393 1.00 52.72 83 LYS A CA 1
ATOM 654 C C . LYS A 1 83 ? -6.344 -27.958 -26.417 1.00 52.72 83 LYS A C 1
ATOM 656 O O . LYS A 1 83 ? -6.655 -28.858 -25.649 1.00 52.72 83 LYS A O 1
ATOM 661 N N . GLU A 1 84 ? -5.273 -28.035 -27.206 1.00 5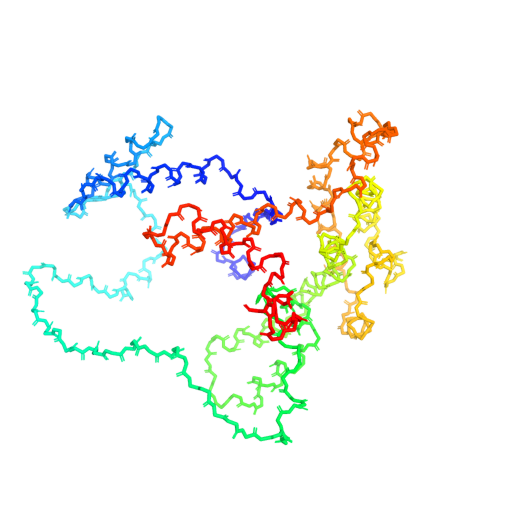5.34 84 GLU A N 1
ATOM 662 C CA . GLU A 1 84 ? -4.427 -29.238 -27.315 1.00 55.34 84 GLU A CA 1
ATOM 663 C C . GLU A 1 84 ? -3.482 -29.453 -26.119 1.00 55.34 84 GLU A C 1
ATOM 665 O O . GLU A 1 84 ? -2.885 -30.517 -25.981 1.00 55.34 84 GLU A O 1
ATOM 670 N N . LYS A 1 85 ? -3.326 -28.454 -25.238 1.00 54.09 85 LYS A N 1
ATOM 671 C CA . LYS A 1 85 ? -2.395 -28.504 -24.093 1.00 54.09 85 LYS A CA 1
ATOM 672 C C . LYS A 1 85 ? -3.084 -28.773 -22.757 1.00 54.09 85 LYS A C 1
ATOM 674 O O . LYS A 1 85 ? -2.402 -28.895 -21.739 1.00 54.09 85 LYS A O 1
ATOM 679 N N . VAL A 1 86 ? -4.414 -28.838 -22.736 1.00 49.06 86 VAL A N 1
ATOM 680 C CA . VAL A 1 86 ? -5.175 -29.195 -21.536 1.00 49.06 86 VAL A CA 1
ATOM 681 C C . VAL A 1 86 ? -5.243 -30.716 -21.470 1.00 49.06 86 VAL A C 1
ATOM 683 O O . VAL A 1 86 ? -5.735 -31.355 -22.396 1.00 49.06 86 VAL A O 1
ATOM 686 N N . ALA A 1 87 ? -4.713 -31.296 -20.390 1.00 40.72 87 ALA A N 1
ATOM 687 C CA . ALA A 1 87 ? -4.803 -32.732 -20.159 1.00 40.72 87 ALA A CA 1
ATOM 688 C C . ALA A 1 87 ? -6.279 -33.174 -20.225 1.00 40.72 87 ALA A C 1
ATOM 690 O O . ALA A 1 87 ? -7.128 -32.480 -19.653 1.00 40.72 87 ALA A O 1
ATOM 691 N N . PRO A 1 88 ? -6.601 -34.286 -20.911 1.00 52.16 88 PRO A N 1
ATOM 692 C CA . PRO A 1 88 ? -7.967 -34.783 -20.965 1.00 52.16 88 PRO A CA 1
ATOM 693 C C . PRO A 1 88 ? -8.488 -35.009 -19.545 1.00 52.16 88 PRO A C 1
ATOM 695 O O . PRO A 1 88 ? -7.763 -35.498 -18.674 1.00 52.16 88 PRO A O 1
ATOM 698 N N . ILE A 1 89 ? -9.741 -34.615 -19.313 1.00 46.97 89 ILE A N 1
ATOM 699 C CA . ILE A 1 89 ? -10.433 -34.886 -18.054 1.00 46.97 89 ILE A CA 1
ATOM 700 C C . ILE A 1 89 ? -10.468 -36.415 -17.906 1.00 46.97 89 ILE A C 1
ATOM 702 O O . ILE A 1 89 ? -10.958 -37.078 -18.822 1.00 46.97 89 ILE A O 1
ATOM 706 N N . PRO A 1 90 ? -9.902 -36.990 -16.829 1.00 47.06 90 PRO A N 1
ATOM 707 C CA . PRO A 1 90 ? -9.898 -38.433 -16.647 1.00 47.06 90 PRO A CA 1
ATOM 708 C C . PRO A 1 90 ? -11.337 -38.945 -16.602 1.00 47.06 90 PRO A C 1
ATOM 710 O O . PRO A 1 90 ? -12.194 -38.336 -15.960 1.00 47.06 90 PRO A O 1
ATOM 713 N N . ASP A 1 91 ? -11.587 -40.043 -17.311 1.00 47.25 91 ASP A N 1
ATOM 714 C CA . ASP A 1 91 ? -12.904 -40.657 -17.408 1.00 47.25 91 ASP A CA 1
ATOM 715 C C . ASP A 1 91 ? -13.392 -41.077 -16.011 1.00 47.25 91 ASP A C 1
ATOM 717 O O . ASP A 1 91 ? -12.774 -41.894 -15.326 1.00 47.25 91 ASP A O 1
ATOM 721 N N . CYS A 1 92 ? -14.496 -40.474 -15.567 1.00 46.66 92 CYS A N 1
ATOM 722 C CA . CYS A 1 92 ? -15.113 -40.738 -14.268 1.00 46.66 92 CYS A CA 1
ATOM 723 C C . CYS A 1 92 ? -15.869 -42.079 -14.224 1.00 46.66 92 CYS A C 1
ATOM 725 O O . CYS A 1 92 ? -16.473 -42.391 -13.198 1.00 46.66 92 CYS A O 1
ATOM 727 N N . SER A 1 93 ? -15.867 -42.860 -15.312 1.00 45.81 93 SER A N 1
ATOM 728 C CA . SER A 1 93 ? -16.503 -44.179 -15.371 1.00 45.81 93 SER A CA 1
ATOM 729 C C . SER A 1 93 ? -15.737 -45.268 -14.605 1.00 45.81 93 SER A C 1
ATOM 731 O O . SER A 1 93 ? -16.323 -46.296 -14.254 1.00 45.81 93 SER A O 1
ATOM 733 N N . GLU A 1 94 ? -14.460 -45.047 -14.271 1.00 43.00 94 GLU A N 1
ATOM 734 C CA . GLU A 1 94 ? -13.691 -46.008 -13.483 1.00 43.00 94 GLU A CA 1
ATOM 735 C C . GLU A 1 94 ? -13.940 -45.836 -11.971 1.00 43.00 94 GLU A C 1
ATOM 737 O O . GLU A 1 94 ? -13.686 -44.764 -11.406 1.00 43.00 94 GLU A O 1
ATOM 742 N N . PRO A 1 95 ? -14.387 -46.888 -11.255 1.00 42.09 95 PRO A N 1
ATOM 743 C CA . PRO A 1 95 ? -14.485 -46.836 -9.806 1.00 42.09 95 PRO A CA 1
ATOM 744 C C . PRO A 1 95 ? -13.090 -46.615 -9.215 1.00 42.09 95 PRO A C 1
ATOM 746 O O . PRO A 1 95 ? -12.159 -47.380 -9.479 1.00 42.09 95 PRO A O 1
ATOM 749 N N . ARG A 1 96 ? -12.948 -45.567 -8.389 1.00 41.72 96 ARG A N 1
ATOM 750 C CA . ARG A 1 96 ? -11.715 -45.289 -7.638 1.00 41.72 96 ARG A CA 1
ATOM 751 C C . ARG A 1 96 ? -11.260 -46.568 -6.941 1.00 41.72 96 ARG A C 1
ATOM 753 O O . ARG A 1 96 ? -11.925 -47.050 -6.026 1.00 41.72 96 ARG A O 1
ATOM 760 N N . LYS A 1 97 ? -10.107 -47.100 -7.353 1.00 40.50 97 LYS A N 1
ATOM 761 C CA . LYS A 1 97 ? -9.421 -48.151 -6.601 1.00 40.50 97 LYS A CA 1
ATOM 762 C C . LYS A 1 97 ? -9.173 -47.610 -5.195 1.00 40.50 97 LYS A C 1
ATOM 764 O O . LYS A 1 97 ? -8.578 -46.543 -5.045 1.00 40.50 97 LYS A O 1
ATOM 769 N N . ASN A 1 98 ? -9.655 -48.331 -4.184 1.00 39.94 98 ASN A N 1
ATOM 770 C CA . ASN A 1 98 ? -9.301 -48.094 -2.790 1.00 39.94 98 ASN A CA 1
ATOM 771 C C . ASN A 1 98 ? -7.786 -48.274 -2.657 1.00 39.94 98 ASN A C 1
ATOM 773 O O . ASN A 1 98 ? -7.297 -49.388 -2.487 1.00 39.94 98 ASN A O 1
ATOM 777 N N . VAL A 1 99 ? -7.044 -47.177 -2.779 1.00 42.69 99 VAL A N 1
ATOM 778 C CA . VAL A 1 99 ? -5.666 -47.118 -2.310 1.00 42.69 99 VAL A CA 1
ATOM 779 C C . VAL A 1 99 ? -5.767 -47.170 -0.792 1.00 42.69 99 VAL A C 1
ATOM 781 O O . VAL A 1 99 ? -6.420 -46.321 -0.182 1.00 42.69 99 VAL A O 1
ATOM 784 N N . GLY A 1 100 ? -5.230 -48.243 -0.213 1.00 35.09 100 GLY A N 1
ATOM 785 C CA . GLY A 1 100 ? -5.222 -48.459 1.225 1.00 35.09 100 GLY A CA 1
ATOM 786 C C . GLY A 1 100 ? -4.677 -47.232 1.947 1.00 35.09 100 GLY A C 1
ATOM 787 O O . GLY A 1 100 ? -3.707 -46.620 1.505 1.00 35.09 100 GLY A O 1
ATOM 788 N N . ARG A 1 101 ? -5.331 -46.870 3.053 1.00 39.28 101 ARG A N 1
ATOM 789 C CA . ARG A 1 101 ? -4.712 -46.050 4.092 1.00 39.28 101 ARG A CA 1
ATOM 790 C C . ARG A 1 101 ? -3.507 -46.831 4.606 1.00 39.28 101 ARG A C 1
ATOM 792 O O . ARG A 1 101 ? -3.673 -47.731 5.423 1.00 39.28 101 ARG A O 1
ATOM 799 N N . GLU A 1 102 ? -2.330 -46.517 4.088 1.00 38.94 102 GLU A N 1
ATOM 800 C CA . GLU A 1 102 ? -1.114 -46.662 4.875 1.00 38.94 102 GLU A CA 1
ATOM 801 C C . GLU A 1 102 ? -1.212 -45.633 6.006 1.00 38.94 102 GLU A C 1
ATOM 803 O O . GLU A 1 102 ? -1.574 -44.474 5.779 1.00 38.94 102 GLU A O 1
ATOM 808 N N . GLY A 1 103 ? -1.079 -46.132 7.233 1.00 38.41 103 GLY A N 1
ATOM 809 C CA . GLY A 1 103 ? -1.160 -45.343 8.448 1.00 38.41 103 GLY A CA 1
ATOM 810 C C . GLY A 1 103 ? 0.066 -44.456 8.575 1.00 38.41 103 GLY A C 1
ATOM 811 O O . GLY A 1 103 ? 1.186 -44.953 8.543 1.00 38.41 103 GLY A O 1
ATOM 812 N N . ASP A 1 104 ? -0.178 -43.163 8.743 1.00 35.12 104 ASP A N 1
ATOM 813 C CA . ASP A 1 104 ? 0.753 -42.287 9.436 1.00 35.12 104 ASP A CA 1
ATOM 814 C C . ASP A 1 104 ? 0.219 -42.175 10.866 1.00 35.12 104 ASP A C 1
ATOM 816 O O . ASP A 1 104 ? -0.688 -41.388 11.160 1.00 35.12 104 ASP A O 1
ATOM 820 N N . ASP A 1 105 ? 0.716 -43.091 11.694 1.00 37.94 105 ASP A N 1
ATOM 821 C CA . ASP A 1 105 ? 0.628 -43.060 13.145 1.00 37.94 105 ASP A CA 1
ATOM 822 C C . ASP A 1 105 ? 1.489 -41.900 13.691 1.00 37.94 105 ASP A C 1
ATOM 824 O O . ASP A 1 105 ? 2.558 -41.597 13.160 1.00 37.94 105 ASP A O 1
ATOM 828 N N . ASP A 1 106 ? 0.983 -41.297 14.767 1.00 41.34 106 ASP A N 1
ATOM 829 C CA . ASP A 1 106 ? 1.692 -40.627 15.864 1.00 41.34 106 ASP A CA 1
ATOM 830 C C . ASP A 1 106 ? 2.555 -39.373 15.582 1.00 41.34 106 ASP A C 1
ATOM 832 O O . ASP A 1 106 ? 3.748 -39.447 15.314 1.00 41.34 106 ASP A O 1
ATOM 836 N N . ASP A 1 107 ? 1.957 -38.199 15.822 1.00 38.25 107 ASP A N 1
ATOM 837 C CA . ASP A 1 107 ? 2.639 -37.007 16.367 1.00 38.25 107 ASP A CA 1
ATOM 838 C C . ASP A 1 107 ? 1.745 -36.423 17.489 1.00 38.25 107 ASP A C 1
ATOM 840 O O . ASP A 1 107 ? 1.265 -35.285 17.429 1.00 38.25 107 ASP A O 1
ATOM 844 N N . ASP A 1 108 ? 1.459 -37.260 18.489 1.00 40.88 108 ASP A N 1
ATOM 845 C CA . ASP A 1 108 ? 1.114 -36.818 19.841 1.00 40.88 108 ASP A CA 1
ATOM 846 C C . ASP A 1 108 ? 2.415 -36.768 20.671 1.00 40.88 108 ASP A C 1
ATOM 848 O O . ASP A 1 108 ? 3.317 -37.579 20.477 1.00 40.88 108 ASP A O 1
ATOM 852 N N . ASP A 1 109 ? 2.468 -35.814 21.603 1.00 38.50 109 ASP A N 1
ATOM 853 C CA . ASP A 1 109 ? 3.497 -35.568 22.628 1.00 38.50 109 ASP A CA 1
ATOM 854 C C . ASP A 1 109 ? 4.702 -34.674 22.268 1.00 38.50 109 ASP A C 1
ATOM 856 O O . ASP A 1 109 ? 5.711 -35.087 21.709 1.00 38.50 109 ASP A O 1
ATOM 860 N N . ASP A 1 110 ? 4.627 -33.428 22.750 1.00 36.91 110 ASP A N 1
ATOM 861 C CA . ASP A 1 110 ? 5.785 -32.700 23.287 1.00 36.91 110 ASP A CA 1
ATOM 862 C C . ASP A 1 110 ? 5.294 -31.722 24.379 1.00 36.91 110 ASP A C 1
ATOM 864 O O . ASP A 1 110 ? 5.425 -30.498 24.292 1.00 36.91 110 ASP A O 1
ATOM 868 N N . ASP A 1 111 ? 4.682 -32.291 25.425 1.00 36.00 111 ASP A N 1
ATOM 869 C CA . ASP A 1 111 ? 4.548 -31.663 26.740 1.00 36.00 111 ASP A CA 1
ATOM 870 C C . ASP A 1 111 ? 5.494 -32.372 27.729 1.00 36.00 111 ASP A C 1
ATOM 872 O O . ASP A 1 111 ? 5.449 -33.582 27.918 1.00 36.00 111 ASP A O 1
ATOM 876 N N . ALA A 1 112 ? 6.323 -31.562 28.392 1.00 36.97 112 ALA A N 1
ATOM 877 C CA . ALA A 1 112 ? 7.125 -31.858 29.581 1.00 36.97 112 ALA A CA 1
ATOM 878 C C . ALA A 1 112 ? 8.270 -32.895 29.477 1.00 36.97 112 ALA A C 1
ATOM 880 O O . ALA A 1 112 ? 8.110 -34.078 29.762 1.00 36.97 112 ALA A O 1
ATOM 881 N N . ASN A 1 113 ? 9.507 -32.390 29.362 1.00 32.88 113 ASN A N 1
ATOM 882 C CA . ASN A 1 113 ? 10.575 -32.922 30.211 1.00 32.88 113 ASN A CA 1
ATOM 883 C C . ASN A 1 113 ? 11.527 -31.828 30.723 1.00 32.88 113 ASN A C 1
ATOM 885 O O . ASN A 1 113 ? 12.174 -31.102 29.965 1.00 32.88 113 ASN A O 1
ATOM 889 N N . LEU A 1 114 ? 11.566 -31.718 32.052 1.00 41.00 114 LEU A N 1
ATOM 890 C CA . LEU A 1 114 ? 12.483 -30.918 32.851 1.00 41.00 114 LEU A CA 1
ATOM 891 C C . LEU A 1 114 ? 13.815 -31.671 32.939 1.00 41.00 114 LEU A C 1
ATOM 893 O O . LEU A 1 114 ? 13.891 -32.732 33.550 1.00 41.00 114 LEU A O 1
ATOM 897 N N . GLY A 1 115 ? 14.872 -31.107 32.359 1.00 30.41 115 GLY A N 1
ATOM 898 C CA . GLY A 1 115 ? 16.232 -31.623 32.486 1.00 30.41 115 GLY A CA 1
ATOM 899 C C . GLY A 1 115 ? 17.238 -30.480 32.477 1.00 30.41 115 GLY A C 1
ATOM 900 O O . GLY A 1 115 ? 17.390 -29.775 31.481 1.00 30.41 115 GLY A O 1
ATOM 901 N N . GLU A 1 116 ? 17.892 -30.275 33.615 1.00 39.16 116 GLU A N 1
ATOM 902 C CA . GLU A 1 116 ? 18.935 -29.278 33.828 1.00 39.16 116 GLU A CA 1
ATOM 903 C C . GLU A 1 116 ? 20.161 -29.530 32.934 1.00 39.16 116 GLU A C 1
ATOM 905 O O . GLU A 1 116 ? 20.817 -30.565 33.034 1.00 39.16 116 GLU A O 1
ATOM 910 N N . ALA A 1 117 ? 20.536 -28.547 32.111 1.00 33.41 117 ALA A N 1
ATOM 911 C CA . ALA A 1 117 ? 21.905 -28.396 31.617 1.00 33.41 117 ALA A CA 1
ATOM 912 C C . ALA A 1 117 ? 22.203 -26.912 31.335 1.00 33.41 117 ALA A C 1
ATOM 914 O O . ALA A 1 117 ? 21.461 -26.226 30.630 1.00 33.41 117 ALA A O 1
ATOM 915 N N . GLY A 1 118 ? 23.282 -26.407 31.941 1.00 32.44 118 GLY A N 1
ATOM 916 C CA . GLY A 1 118 ? 23.669 -24.995 31.976 1.00 32.44 118 GLY A CA 1
ATOM 917 C C . GLY A 1 118 ? 24.070 -24.362 30.629 1.00 32.44 118 GLY A C 1
ATOM 918 O O . GLY A 1 118 ? 24.207 -25.036 29.606 1.00 32.44 118 GLY A O 1
ATOM 919 N N . PRO A 1 119 ? 24.260 -23.028 30.603 1.00 36.66 119 PRO A N 1
ATOM 920 C CA . PRO A 1 119 ? 24.195 -22.242 29.381 1.00 36.66 119 PRO A CA 1
ATOM 921 C C . PRO A 1 119 ? 25.571 -22.075 28.730 1.00 36.66 119 PRO A C 1
ATOM 923 O O . PRO A 1 119 ? 26.478 -21.477 29.306 1.00 36.66 119 PRO A O 1
ATOM 926 N N . SER A 1 120 ? 25.728 -22.495 27.472 1.00 34.88 120 SER A N 1
ATOM 927 C CA . SER A 1 120 ? 26.824 -21.970 26.653 1.00 34.88 120 SER A CA 1
ATOM 928 C C . SER A 1 120 ? 26.561 -22.034 25.146 1.00 34.88 120 SER A C 1
ATOM 930 O O . SER A 1 120 ? 26.248 -23.074 24.582 1.00 34.88 120 SER A O 1
ATOM 932 N N . LYS A 1 121 ? 26.762 -20.877 24.500 1.00 32.06 121 LYS A N 1
ATOM 933 C CA . LYS A 1 121 ? 27.127 -20.702 23.079 1.00 32.06 121 LYS A CA 1
ATOM 934 C C . LYS A 1 121 ? 26.090 -20.976 21.977 1.00 32.06 121 LYS A C 1
ATOM 936 O O . LYS A 1 121 ? 26.465 -21.316 20.861 1.00 32.06 121 LYS A O 1
ATOM 941 N N . ARG A 1 122 ? 24.798 -20.695 22.202 1.00 29.89 122 ARG A N 1
ATOM 942 C CA . ARG A 1 122 ? 23.816 -20.594 21.089 1.00 29.89 122 ARG A CA 1
ATOM 943 C C . ARG A 1 122 ? 22.903 -19.362 21.117 1.00 29.89 122 ARG A C 1
ATOM 945 O O . ARG A 1 122 ? 21.857 -19.340 20.477 1.00 29.89 122 ARG A O 1
ATOM 952 N N . LYS A 1 123 ? 23.319 -18.307 21.824 1.00 31.78 123 LYS A N 1
ATOM 953 C CA . LYS A 1 123 ? 22.685 -16.979 21.807 1.00 31.78 123 LYS A CA 1
ATOM 954 C C . LYS A 1 123 ? 23.600 -15.987 21.093 1.00 31.78 123 LYS A C 1
ATOM 956 O O . LYS A 1 123 ? 24.350 -15.294 21.761 1.00 31.78 123 LYS A O 1
ATOM 961 N N . GLN A 1 124 ? 23.552 -15.944 19.760 1.00 29.66 124 GLN A N 1
ATOM 962 C CA . GLN A 1 124 ? 23.936 -14.737 19.000 1.00 29.66 124 GLN A CA 1
ATOM 963 C C . GLN A 1 124 ? 23.497 -14.711 17.524 1.00 29.66 124 GLN A C 1
ATOM 965 O O . GLN A 1 124 ? 23.728 -13.712 16.859 1.00 29.66 124 GLN A O 1
ATOM 970 N N . GLN A 1 125 ? 22.785 -15.720 17.001 1.00 29.66 125 GLN A N 1
ATOM 971 C CA . GLN A 1 125 ? 22.402 -15.726 15.576 1.00 29.66 125 GLN A CA 1
ATOM 972 C C . GLN A 1 125 ? 20.938 -16.109 15.312 1.00 29.66 125 GLN A C 1
ATOM 974 O O . GLN A 1 125 ? 20.615 -16.801 14.354 1.00 29.66 125 GLN A O 1
ATOM 979 N N . LYS A 1 126 ? 20.030 -15.660 16.186 1.00 29.64 126 LYS A N 1
ATOM 980 C CA . LYS A 1 126 ? 18.572 -15.668 15.963 1.00 29.64 126 LYS A CA 1
ATOM 981 C C . LYS A 1 126 ? 17.943 -14.447 16.641 1.00 29.64 126 LYS A C 1
ATOM 983 O O . LYS A 1 126 ? 17.147 -14.569 17.565 1.00 29.64 126 LYS A O 1
ATOM 988 N N . GLN A 1 127 ? 18.324 -13.250 16.209 1.00 30.22 127 GLN A N 1
ATOM 989 C CA . GLN A 1 127 ? 17.541 -12.042 16.464 1.00 30.22 127 GLN A CA 1
ATOM 990 C C . GLN A 1 127 ? 17.205 -11.391 15.122 1.00 30.22 127 GLN A C 1
ATOM 992 O O . GLN A 1 127 ? 18.062 -11.267 14.256 1.00 30.22 127 GLN A O 1
ATOM 997 N N . SER A 1 128 ? 15.935 -11.008 14.976 1.00 31.75 128 SER A N 1
ATOM 998 C CA . SER A 1 128 ? 15.331 -10.294 13.839 1.00 31.75 128 SER A CA 1
ATOM 999 C C . SER A 1 128 ? 15.017 -11.083 12.553 1.00 31.75 128 SER A C 1
ATOM 1001 O O . SER A 1 128 ? 15.313 -10.659 11.447 1.00 31.75 128 SER A O 1
ATOM 1003 N N . ILE A 1 129 ? 14.250 -12.172 12.659 1.00 31.38 129 ILE A N 1
ATOM 1004 C CA . ILE A 1 129 ? 13.282 -12.485 11.589 1.00 31.38 129 ILE A CA 1
ATOM 1005 C C . ILE A 1 129 ? 11.890 -12.376 12.197 1.00 31.38 129 ILE A C 1
ATOM 1007 O O . ILE A 1 129 ? 11.236 -13.357 12.550 1.00 31.38 129 ILE A O 1
ATOM 1011 N N . GLY A 1 130 ? 11.456 -11.128 12.379 1.00 30.47 130 GLY A N 1
ATOM 1012 C CA . GLY A 1 130 ? 10.048 -10.840 12.587 1.00 30.47 130 GLY A CA 1
ATOM 1013 C C . GLY A 1 130 ? 9.295 -11.306 11.347 1.00 30.47 130 GLY A C 1
ATOM 1014 O O . GLY A 1 130 ? 9.581 -10.861 10.239 1.00 30.47 130 GLY A O 1
ATOM 1015 N N . ARG A 1 131 ? 8.336 -12.217 11.523 1.00 33.53 131 ARG A N 1
ATOM 1016 C CA . ARG A 1 131 ? 7.372 -12.603 10.485 1.00 33.53 131 ARG A CA 1
ATOM 1017 C C . ARG A 1 131 ? 6.407 -11.434 10.224 1.00 33.53 131 ARG A C 1
ATOM 1019 O O . ARG A 1 131 ? 5.225 -11.514 10.531 1.00 33.53 131 ARG A O 1
ATOM 1026 N N . GLY A 1 132 ? 6.921 -10.324 9.706 1.00 31.81 132 GLY A N 1
ATOM 1027 C CA . GLY A 1 132 ? 6.142 -9.201 9.205 1.00 31.81 132 GLY A CA 1
ATOM 1028 C C . GLY A 1 132 ? 5.943 -9.359 7.703 1.00 31.81 132 GLY A C 1
ATOM 1029 O O . GLY A 1 132 ? 6.912 -9.338 6.961 1.00 31.81 132 GLY A O 1
ATOM 1030 N N . SER A 1 133 ? 4.693 -9.554 7.272 1.00 37.75 133 SER A N 1
ATOM 1031 C CA . SER A 1 133 ? 4.194 -9.361 5.896 1.00 37.75 133 SER A CA 1
ATOM 1032 C C . SER A 1 133 ? 5.183 -9.670 4.753 1.00 37.75 133 SER A C 1
ATOM 1034 O O . SER A 1 133 ? 5.852 -8.776 4.239 1.00 37.75 133 SER A O 1
ATOM 1036 N N . ARG A 1 134 ? 5.182 -10.920 4.273 1.00 37.56 134 ARG A N 1
ATOM 1037 C CA . ARG A 1 134 ? 6.028 -11.452 3.178 1.00 37.56 134 ARG A CA 1
ATOM 1038 C C . ARG A 1 134 ? 5.913 -10.758 1.798 1.00 37.56 134 ARG A C 1
ATOM 1040 O O . ARG A 1 134 ? 6.487 -11.258 0.843 1.00 37.56 134 ARG A O 1
ATOM 1047 N N . GLY A 1 135 ? 5.213 -9.630 1.663 1.00 36.94 135 GLY A N 1
ATOM 1048 C CA . GLY A 1 135 ? 5.021 -8.933 0.380 1.00 36.94 135 GLY A CA 1
ATOM 1049 C C . GLY A 1 135 ? 5.441 -7.461 0.335 1.00 36.94 135 GLY A C 1
ATOM 1050 O O . GLY A 1 135 ? 5.274 -6.833 -0.701 1.00 36.94 135 GLY A O 1
ATOM 1051 N N . LYS A 1 136 ? 5.944 -6.869 1.429 1.00 48.94 136 LYS A N 1
ATOM 1052 C CA . LYS A 1 136 ? 5.953 -5.395 1.584 1.00 48.94 136 LYS A CA 1
ATOM 1053 C C . LYS A 1 136 ? 7.264 -4.671 1.231 1.00 48.94 136 LYS A C 1
ATOM 1055 O O . LYS A 1 136 ? 7.351 -3.469 1.441 1.00 48.94 136 LYS A O 1
ATOM 1060 N N . GLY A 1 137 ? 8.261 -5.368 0.682 1.00 51.28 137 GLY A N 1
ATOM 1061 C CA . GLY A 1 137 ? 9.563 -4.785 0.308 1.00 51.28 137 GLY A CA 1
ATOM 1062 C C . GLY A 1 137 ? 10.053 -5.139 -1.097 1.00 51.28 137 GLY A C 1
ATOM 1063 O O . GLY A 1 137 ? 11.209 -4.877 -1.412 1.00 51.28 137 GLY A O 1
ATOM 1064 N N . THR A 1 138 ? 9.209 -5.753 -1.931 1.00 61.94 138 THR A N 1
ATOM 1065 C CA . THR A 1 138 ? 9.636 -6.368 -3.197 1.00 61.94 138 THR A CA 1
ATOM 1066 C C . THR A 1 138 ? 10.119 -5.338 -4.212 1.00 61.94 138 THR A C 1
ATOM 1068 O O . THR A 1 138 ? 11.262 -5.431 -4.632 1.00 61.94 138 THR A O 1
ATOM 1071 N N . SER A 1 139 ? 9.332 -4.304 -4.530 1.00 66.56 139 SER A N 1
ATOM 1072 C CA . SER A 1 139 ? 9.725 -3.284 -5.523 1.00 66.56 139 SER A CA 1
ATOM 1073 C C . SER A 1 139 ? 11.004 -2.535 -5.142 1.00 66.56 139 SER A C 1
ATOM 1075 O O . SER A 1 139 ? 11.856 -2.290 -5.985 1.00 66.56 139 SER A O 1
ATOM 1077 N N . ARG A 1 140 ? 11.171 -2.217 -3.854 1.00 70.62 140 ARG A N 1
ATOM 1078 C CA . ARG A 1 140 ? 12.385 -1.579 -3.338 1.00 70.62 140 ARG A CA 1
ATOM 1079 C C . ARG A 1 140 ? 13.604 -2.490 -3.479 1.00 70.62 140 ARG A C 1
ATOM 1081 O O . ARG A 1 140 ? 14.650 -2.027 -3.915 1.00 70.62 140 ARG A O 1
ATOM 1088 N N . ALA A 1 141 ? 13.478 -3.760 -3.097 1.00 75.00 141 ALA A N 1
ATOM 1089 C CA . ALA A 1 141 ? 14.569 -4.719 -3.240 1.00 75.00 141 ALA A CA 1
ATOM 1090 C C . ALA A 1 141 ? 14.947 -4.912 -4.716 1.00 75.00 141 ALA A C 1
ATOM 1092 O O . ALA A 1 141 ? 16.128 -4.979 -5.025 1.00 75.00 141 ALA A O 1
ATOM 1093 N N . THR A 1 142 ? 13.963 -4.928 -5.620 1.00 76.69 142 THR A N 1
ATOM 1094 C CA . THR A 1 142 ? 14.194 -5.058 -7.064 1.00 76.69 142 THR A CA 1
ATOM 1095 C C . THR A 1 142 ? 15.002 -3.897 -7.640 1.00 76.69 142 THR A C 1
ATOM 1097 O O . THR A 1 142 ? 15.888 -4.148 -8.441 1.00 76.69 142 THR A O 1
ATOM 1100 N N . VAL A 1 143 ? 14.743 -2.652 -7.223 1.00 78.94 143 VAL A N 1
ATOM 1101 C CA . VAL A 1 143 ? 15.501 -1.478 -7.708 1.00 78.94 143 VAL A CA 1
ATOM 1102 C C . VAL A 1 143 ? 16.929 -1.476 -7.165 1.00 78.94 143 VAL A C 1
ATOM 1104 O O . VAL A 1 143 ? 17.876 -1.244 -7.905 1.00 78.94 143 VAL A O 1
ATOM 1107 N N . ILE A 1 144 ? 17.099 -1.775 -5.875 1.00 81.25 144 ILE A N 1
ATOM 1108 C CA . ILE A 1 144 ? 18.423 -1.782 -5.233 1.00 81.25 144 ILE A CA 1
ATOM 1109 C C . ILE A 1 144 ? 19.313 -2.885 -5.819 1.00 81.25 144 ILE A C 1
ATOM 1111 O O . ILE A 1 144 ? 20.490 -2.656 -6.080 1.00 81.25 144 ILE A O 1
ATOM 1115 N N . HIS A 1 145 ? 18.739 -4.067 -6.036 1.00 81.62 145 HIS A N 1
ATOM 1116 C CA . HIS A 1 145 ? 19.456 -5.253 -6.494 1.00 81.62 145 HIS A CA 1
ATOM 1117 C C . HIS A 1 145 ? 19.293 -5.511 -7.994 1.00 81.62 145 HIS A C 1
ATOM 1119 O O . HIS A 1 145 ? 19.537 -6.626 -8.432 1.00 81.62 145 HIS A O 1
ATOM 1125 N N . GLU A 1 146 ? 18.883 -4.526 -8.800 1.00 81.75 146 GLU A N 1
ATOM 1126 C CA . GLU A 1 146 ? 18.674 -4.705 -10.247 1.00 81.75 146 GLU A CA 1
ATOM 1127 C C . GLU A 1 146 ? 19.911 -5.320 -10.918 1.00 81.75 146 GLU A C 1
ATOM 1129 O O . GLU A 1 146 ? 19.824 -6.345 -11.595 1.00 81.75 146 GLU A O 1
ATOM 1134 N N . LYS A 1 147 ? 21.085 -4.740 -10.642 1.00 83.31 147 LYS A N 1
ATOM 1135 C CA . LYS A 1 147 ? 22.367 -5.212 -11.177 1.00 83.31 147 LYS A CA 1
ATOM 1136 C C . LYS A 1 147 ? 22.718 -6.603 -10.667 1.00 83.31 147 LYS A C 1
ATOM 1138 O O . LYS A 1 147 ? 23.140 -7.432 -11.461 1.00 83.31 147 LYS A O 1
ATOM 1143 N N . ASP A 1 148 ? 22.486 -6.870 -9.384 1.00 85.50 148 ASP A N 1
ATOM 1144 C CA . ASP A 1 148 ? 22.760 -8.175 -8.774 1.00 85.50 148 ASP A CA 1
ATOM 1145 C C . ASP A 1 148 ? 21.836 -9.263 -9.344 1.00 85.50 148 ASP A C 1
ATOM 1147 O O . ASP A 1 148 ? 22.256 -10.398 -9.538 1.00 85.50 148 ASP A O 1
ATOM 1151 N N . ILE A 1 149 ? 20.575 -8.925 -9.640 1.00 84.12 149 ILE A N 1
ATOM 1152 C CA . ILE A 1 149 ? 19.594 -9.827 -10.257 1.00 84.12 149 ILE A CA 1
ATOM 1153 C C . ILE A 1 149 ? 20.047 -10.190 -11.671 1.00 84.12 149 ILE A C 1
ATOM 1155 O O . ILE A 1 149 ? 20.074 -11.370 -12.022 1.00 84.12 149 ILE A O 1
ATOM 1159 N N . VAL A 1 150 ? 20.410 -9.189 -12.475 1.00 84.75 150 VAL A N 1
ATOM 1160 C CA . VAL A 1 150 ? 20.892 -9.402 -13.844 1.00 84.75 150 VAL A CA 1
ATOM 1161 C C . VAL A 1 150 ? 22.193 -10.209 -13.832 1.00 84.75 150 VAL A C 1
ATOM 1163 O O . VAL A 1 150 ? 22.286 -11.216 -14.532 1.00 84.75 150 VAL A O 1
ATOM 1166 N N . ASP A 1 151 ? 23.155 -9.834 -12.988 1.00 87.19 151 ASP A N 1
ATOM 1167 C CA . ASP A 1 151 ? 24.441 -10.521 -12.842 1.00 87.19 151 ASP A CA 1
ATOM 1168 C C . ASP A 1 151 ? 24.263 -11.981 -12.405 1.00 87.19 151 ASP A C 1
ATOM 1170 O O . ASP A 1 151 ? 24.811 -12.893 -13.024 1.00 87.19 151 ASP A O 1
ATOM 1174 N N . PHE A 1 152 ? 23.408 -12.233 -11.409 1.00 87.38 152 PHE A N 1
ATOM 1175 C CA . PHE A 1 152 ? 23.102 -13.578 -10.933 1.00 87.38 152 PHE A CA 1
ATOM 1176 C C . PHE A 1 152 ? 22.538 -14.469 -12.045 1.00 87.38 152 PHE A C 1
ATOM 1178 O O . PHE A 1 152 ? 22.994 -15.599 -12.239 1.00 87.38 152 PHE A O 1
ATOM 1185 N N . TYR A 1 153 ? 21.558 -13.978 -12.805 1.00 83.25 153 TYR A N 1
ATOM 1186 C CA . TYR A 1 153 ? 20.929 -14.791 -13.844 1.00 83.25 153 TYR A CA 1
ATOM 1187 C C . TYR A 1 153 ? 21.794 -14.965 -15.093 1.00 83.25 153 TYR A C 1
ATOM 1189 O O . TYR A 1 153 ? 21.662 -15.995 -15.754 1.00 83.25 153 TYR A O 1
ATOM 1197 N N . ILE A 1 154 ? 22.679 -14.015 -15.405 1.00 82.94 154 ILE A N 1
ATOM 1198 C CA . ILE A 1 154 ? 23.612 -14.136 -16.532 1.00 82.94 154 ILE A CA 1
ATOM 1199 C C . ILE A 1 154 ? 24.789 -15.052 -16.175 1.00 82.94 154 ILE A C 1
ATOM 1201 O O . ILE A 1 154 ? 25.142 -15.918 -16.972 1.00 82.94 154 ILE A O 1
ATOM 1205 N N . ASN A 1 155 ? 25.374 -14.896 -14.984 1.00 85.56 155 ASN A N 1
ATOM 1206 C CA . ASN A 1 155 ? 26.641 -15.544 -14.640 1.00 85.56 155 ASN A CA 1
ATOM 1207 C C . ASN A 1 155 ? 26.494 -16.856 -13.856 1.00 85.56 155 ASN A C 1
ATOM 1209 O O . ASN A 1 155 ? 27.381 -17.705 -13.939 1.00 85.56 155 ASN A O 1
ATOM 1213 N N . PHE A 1 156 ? 25.399 -17.064 -13.113 1.00 78.56 156 PHE A N 1
ATOM 1214 C CA . PHE A 1 156 ? 25.261 -18.226 -12.217 1.00 78.56 156 PHE A CA 1
ATOM 1215 C C . PHE A 1 156 ? 24.191 -19.240 -12.637 1.00 78.56 156 PHE A C 1
ATOM 1217 O O . PHE A 1 156 ? 24.234 -20.391 -12.197 1.00 78.56 156 PHE A O 1
ATOM 1224 N N . CYS A 1 157 ? 23.238 -18.875 -13.497 1.00 78.25 157 CYS A N 1
ATOM 1225 C CA . CYS A 1 157 ? 22.240 -19.823 -13.995 1.00 78.25 157 CYS A CA 1
ATOM 1226 C C . CYS A 1 157 ? 22.737 -20.564 -15.241 1.00 78.25 157 CYS A C 1
ATOM 1228 O O . CYS A 1 157 ? 22.641 -20.077 -16.362 1.00 78.25 157 CYS A O 1
ATOM 1230 N N . SER A 1 158 ? 23.202 -21.801 -15.040 1.00 76.94 158 SER A N 1
ATOM 1231 C CA . SER A 1 158 ? 23.681 -22.691 -16.110 1.00 76.94 158 SER A CA 1
ATOM 1232 C C . SER A 1 158 ? 22.599 -23.121 -17.109 1.00 76.94 158 SER A C 1
ATOM 1234 O O . SER A 1 158 ? 22.924 -23.526 -18.222 1.00 76.94 158 SER A O 1
ATOM 1236 N N . HIS A 1 159 ? 21.317 -23.027 -16.736 1.00 81.12 159 HIS A N 1
ATOM 1237 C CA . HIS A 1 159 ? 20.184 -23.402 -17.583 1.00 81.12 159 HIS A CA 1
ATOM 1238 C C . HIS A 1 159 ? 19.192 -22.245 -17.697 1.00 81.12 159 HIS A C 1
ATOM 1240 O O . HIS A 1 159 ? 18.558 -21.842 -16.720 1.00 81.12 159 HIS A O 1
ATOM 1246 N N . SER A 1 160 ? 19.029 -21.730 -18.913 1.00 78.25 160 SER A N 1
ATOM 1247 C CA . SER A 1 160 ? 18.110 -20.633 -19.203 1.00 78.25 160 SER A CA 1
ATOM 1248 C C . SER A 1 160 ? 16.716 -21.176 -19.535 1.00 78.25 160 SER A C 1
ATOM 1250 O O . SER A 1 160 ? 16.535 -21.915 -20.499 1.00 78.25 160 SER A O 1
ATOM 1252 N N . ASN A 1 161 ? 15.716 -20.815 -18.730 1.00 86.81 161 ASN A N 1
ATOM 1253 C CA . ASN A 1 161 ? 14.296 -21.034 -19.026 1.00 86.81 161 ASN A CA 1
ATOM 1254 C C . ASN A 1 161 ? 13.672 -19.698 -19.462 1.00 86.81 161 ASN A C 1
ATOM 1256 O O . ASN A 1 161 ? 14.065 -18.650 -18.954 1.00 86.81 161 ASN A O 1
ATOM 1260 N N . ILE A 1 162 ? 12.652 -19.737 -20.327 1.00 86.19 162 ILE A N 1
ATOM 1261 C CA . ILE A 1 162 ? 11.825 -18.588 -20.747 1.00 86.19 162 ILE A CA 1
ATOM 1262 C C . ILE A 1 162 ? 11.449 -17.670 -19.568 1.00 86.19 162 ILE A C 1
ATOM 1264 O O . ILE A 1 162 ? 11.487 -16.450 -19.697 1.00 86.19 162 ILE A O 1
ATOM 1268 N N . LYS A 1 163 ? 11.129 -18.230 -18.392 1.00 81.94 163 LYS A N 1
ATOM 1269 C CA . LYS A 1 163 ? 10.829 -17.432 -17.188 1.00 81.94 163 LYS A CA 1
ATOM 1270 C C . LYS A 1 163 ? 12.020 -16.591 -16.720 1.00 81.94 163 LYS A C 1
ATOM 1272 O O . LYS A 1 163 ? 11.836 -15.429 -16.384 1.00 81.94 163 LYS A O 1
ATOM 1277 N N . LEU A 1 164 ? 13.220 -17.168 -16.699 1.00 82.69 164 LEU A N 1
ATOM 1278 C CA . LEU A 1 164 ? 14.441 -16.472 -16.280 1.00 82.69 164 LEU A CA 1
ATOM 1279 C C . LEU A 1 164 ? 14.843 -15.409 -17.301 1.00 82.69 164 LEU A C 1
ATOM 1281 O O . LEU A 1 164 ? 15.185 -14.296 -16.921 1.00 82.69 164 LEU A O 1
ATOM 1285 N N . GLN A 1 165 ? 14.706 -15.722 -18.592 1.00 84.25 165 GLN A N 1
ATOM 1286 C CA . GLN A 1 165 ? 14.921 -14.756 -19.671 1.00 84.25 165 GLN A CA 1
ATOM 1287 C C . GLN A 1 165 ? 13.967 -13.565 -19.557 1.00 84.25 165 GLN A C 1
ATOM 1289 O O . GLN A 1 165 ? 14.398 -12.430 -19.717 1.00 84.25 165 GLN A O 1
ATOM 1294 N N . SER A 1 166 ? 12.696 -13.808 -19.215 1.00 86.25 166 SER A N 1
ATOM 1295 C CA . SER A 1 166 ? 11.728 -12.736 -18.959 1.00 86.25 166 SER A CA 1
ATOM 1296 C C . SER A 1 166 ? 12.140 -11.857 -17.781 1.00 86.25 166 SER A C 1
ATOM 1298 O O . SER A 1 166 ? 12.008 -10.647 -17.877 1.00 86.25 166 SER A O 1
ATOM 1300 N N . ILE A 1 167 ? 12.654 -12.437 -16.689 1.00 85.19 167 ILE A N 1
ATOM 1301 C CA . ILE A 1 167 ? 13.106 -11.663 -15.521 1.00 85.19 167 ILE A CA 1
ATOM 1302 C C . ILE A 1 167 ? 14.301 -10.778 -15.887 1.00 85.19 167 ILE A C 1
ATOM 1304 O O . ILE A 1 167 ? 14.318 -9.610 -15.517 1.00 85.19 167 ILE A O 1
ATOM 1308 N N . VAL A 1 168 ? 15.281 -11.312 -16.624 1.00 86.62 168 VAL A N 1
ATOM 1309 C CA . VAL A 1 168 ? 16.442 -10.532 -17.086 1.00 86.62 168 VAL A CA 1
ATOM 1310 C C . VAL A 1 168 ? 16.009 -9.431 -18.049 1.00 86.62 168 VAL A C 1
ATOM 1312 O O . VAL A 1 168 ? 16.487 -8.306 -17.928 1.00 86.62 168 VAL A O 1
ATOM 1315 N N . ALA A 1 169 ? 15.088 -9.728 -18.969 1.00 88.50 169 ALA A N 1
ATOM 1316 C CA . ALA A 1 169 ? 14.543 -8.741 -19.895 1.00 88.50 169 ALA A CA 1
ATOM 1317 C C . ALA A 1 169 ? 13.801 -7.617 -19.156 1.00 88.50 169 ALA A C 1
ATOM 1319 O O . ALA A 1 169 ? 14.069 -6.452 -19.424 1.00 88.50 169 ALA A O 1
ATOM 1320 N N . ASP A 1 170 ? 12.941 -7.956 -18.190 1.00 88.56 170 ASP A N 1
ATOM 1321 C CA . ASP A 1 170 ? 12.213 -6.978 -17.374 1.00 88.56 170 ASP A CA 1
ATOM 1322 C C . ASP A 1 170 ? 13.179 -6.129 -16.528 1.00 88.56 170 ASP A C 1
ATOM 1324 O O . ASP A 1 170 ? 13.033 -4.912 -16.469 1.00 88.56 170 ASP A O 1
ATOM 1328 N N . ALA A 1 171 ? 14.188 -6.750 -15.904 1.00 86.50 171 ALA A N 1
ATOM 1329 C CA . ALA A 1 171 ? 15.195 -6.047 -15.105 1.00 86.50 171 ALA A CA 1
ATOM 1330 C C . ALA A 1 171 ? 16.124 -5.163 -15.953 1.00 86.50 171 ALA A C 1
ATOM 1332 O O . ALA A 1 171 ? 16.648 -4.182 -15.447 1.00 86.50 171 ALA A O 1
ATOM 1333 N N . SER A 1 172 ? 16.318 -5.493 -17.233 1.00 86.69 172 SER A N 1
ATOM 1334 C CA . SER A 1 172 ? 17.127 -4.697 -18.168 1.00 86.69 172 SER A CA 1
ATOM 1335 C C . SER A 1 172 ? 16.313 -3.611 -18.888 1.00 86.69 172 SER A C 1
ATOM 1337 O O . SER A 1 172 ? 16.889 -2.748 -19.555 1.00 86.69 172 SER A O 1
ATOM 1339 N N . ASP A 1 173 ? 14.979 -3.645 -18.800 1.00 90.38 173 ASP A N 1
ATOM 1340 C CA . ASP A 1 173 ? 14.103 -2.645 -19.405 1.00 90.38 173 ASP A CA 1
ATOM 1341 C C . ASP A 1 173 ? 14.085 -1.373 -18.550 1.00 90.38 173 ASP A C 1
ATOM 1343 O O . ASP A 1 173 ? 13.463 -1.298 -17.486 1.00 90.38 173 ASP A O 1
ATOM 1347 N N . LYS A 1 174 ? 14.733 -0.329 -19.071 1.00 90.19 174 LYS A N 1
ATOM 1348 C CA . LYS A 1 174 ? 14.829 0.973 -18.410 1.00 90.19 174 LYS A CA 1
ATOM 1349 C C . LYS A 1 174 ? 13.459 1.572 -18.076 1.00 90.19 174 LYS A C 1
ATOM 1351 O O . LYS A 1 174 ? 13.301 2.125 -16.996 1.00 90.19 174 LYS A O 1
ATOM 1356 N N . GLN A 1 175 ? 12.466 1.476 -18.964 1.00 91.31 175 GLN A N 1
ATOM 1357 C CA . GLN A 1 175 ? 11.145 2.063 -18.708 1.00 91.31 175 GLN A CA 1
ATOM 1358 C C . GLN A 1 175 ? 10.431 1.328 -17.576 1.00 91.31 175 GLN A C 1
ATOM 1360 O O . GLN A 1 175 ? 9.831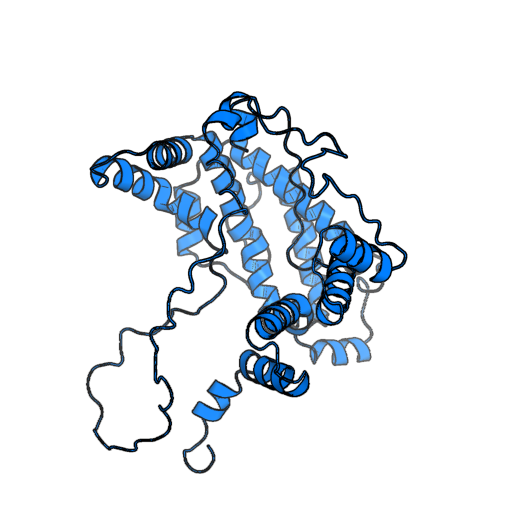 1.962 -16.703 1.00 91.31 175 GLN A O 1
ATOM 1365 N N . LEU A 1 176 ? 10.510 -0.007 -17.575 1.00 89.06 176 LEU A N 1
ATOM 1366 C CA . LEU A 1 176 ? 9.937 -0.831 -16.516 1.00 89.06 176 LEU A CA 1
ATOM 1367 C C . LEU A 1 176 ? 10.610 -0.530 -15.176 1.00 89.06 176 LEU A C 1
ATOM 1369 O O . LEU A 1 176 ? 9.914 -0.288 -14.188 1.00 89.06 176 LEU A O 1
ATOM 1373 N N . MET A 1 177 ? 11.940 -0.457 -15.147 1.00 88.94 177 MET A N 1
ATOM 1374 C CA . MET A 1 177 ? 12.685 -0.125 -13.936 1.00 88.94 177 MET A CA 1
ATOM 1375 C C . MET A 1 177 ? 12.403 1.297 -13.437 1.00 88.94 177 MET A C 1
ATOM 1377 O O . MET A 1 177 ? 12.277 1.487 -12.229 1.00 88.94 177 MET A O 1
ATOM 1381 N N . SER A 1 178 ? 12.154 2.268 -14.320 1.00 89.69 178 SER A N 1
ATOM 1382 C CA . SER A 1 178 ? 11.700 3.613 -13.933 1.00 89.69 178 SER A CA 1
ATOM 1383 C C . SER A 1 178 ? 10.322 3.608 -13.264 1.00 89.69 178 SER A C 1
ATOM 1385 O O . SER A 1 178 ? 10.097 4.321 -12.282 1.00 89.69 178 SER A O 1
ATOM 1387 N N . ILE A 1 179 ? 9.402 2.752 -13.720 1.00 90.81 179 ILE A N 1
ATOM 1388 C CA . ILE A 1 179 ? 8.095 2.554 -13.073 1.00 90.81 179 ILE A CA 1
ATOM 1389 C C . ILE A 1 179 ? 8.254 1.887 -11.701 1.00 90.81 179 ILE A C 1
ATOM 1391 O O . ILE A 1 179 ? 7.644 2.328 -10.723 1.00 90.81 179 ILE A O 1
ATOM 1395 N N . VAL A 1 180 ? 9.074 0.835 -11.599 1.00 90.12 180 VAL A N 1
ATOM 1396 C CA . VAL A 1 180 ? 9.351 0.162 -10.317 1.00 90.12 180 VAL A CA 1
ATOM 1397 C C . VAL A 1 180 ? 10.041 1.129 -9.347 1.00 90.12 180 VAL A C 1
ATOM 1399 O O . VAL A 1 180 ? 9.676 1.175 -8.170 1.00 90.12 180 VAL A O 1
ATOM 1402 N N . GLY A 1 181 ? 10.953 1.961 -9.850 1.00 88.00 181 GLY A N 1
ATOM 1403 C CA . GLY A 1 181 ? 11.599 3.059 -9.136 1.00 88.00 181 GLY A CA 1
ATOM 1404 C C . GLY A 1 181 ? 10.596 4.062 -8.576 1.00 88.00 181 GLY A C 1
ATOM 1405 O O . GLY A 1 181 ? 10.630 4.359 -7.383 1.00 88.00 181 GLY A O 1
ATOM 1406 N N . ALA A 1 182 ? 9.630 4.510 -9.386 1.00 90.19 182 ALA A N 1
ATOM 1407 C CA . ALA A 1 182 ? 8.555 5.392 -8.926 1.00 90.19 182 ALA A CA 1
ATOM 1408 C C . ALA A 1 182 ? 7.742 4.768 -7.775 1.00 90.19 182 ALA A C 1
ATOM 1410 O O . ALA A 1 182 ? 7.449 5.441 -6.787 1.00 90.19 182 ALA A O 1
ATOM 1411 N N . ILE A 1 183 ? 7.414 3.473 -7.862 1.00 90.81 183 ILE A N 1
ATOM 1412 C CA . ILE A 1 183 ? 6.695 2.747 -6.800 1.00 90.81 183 ILE A CA 1
ATOM 1413 C C . ILE A 1 183 ? 7.550 2.641 -5.532 1.00 90.81 183 ILE A C 1
ATOM 1415 O O . ILE A 1 183 ? 7.044 2.831 -4.424 1.00 90.81 183 ILE A O 1
ATOM 1419 N N . ALA A 1 184 ? 8.840 2.343 -5.675 1.00 88.00 184 ALA A N 1
ATOM 1420 C CA . ALA A 1 184 ? 9.758 2.228 -4.551 1.00 88.00 184 ALA A CA 1
ATOM 1421 C C . ALA A 1 184 ? 9.970 3.580 -3.845 1.00 88.00 184 ALA A C 1
ATOM 1423 O O . ALA A 1 184 ? 9.914 3.638 -2.617 1.00 88.00 184 ALA A O 1
ATOM 1424 N N . LEU A 1 185 ? 10.108 4.676 -4.596 1.00 87.50 185 LEU A N 1
ATOM 1425 C CA . LEU A 1 185 ? 10.162 6.034 -4.046 1.00 87.50 185 LEU A CA 1
ATOM 1426 C C . LEU A 1 185 ? 8.857 6.413 -3.348 1.00 87.50 185 LEU A C 1
ATOM 1428 O O . LEU A 1 185 ? 8.883 6.886 -2.214 1.00 87.50 185 LEU A O 1
ATOM 1432 N N . PHE A 1 186 ? 7.707 6.130 -3.963 1.00 90.88 186 PHE A N 1
ATOM 1433 C CA . PHE A 1 186 ? 6.408 6.334 -3.323 1.00 90.88 186 PHE A CA 1
ATOM 1434 C C . PHE A 1 186 ? 6.272 5.519 -2.027 1.00 90.88 186 PHE A C 1
ATOM 1436 O O . PHE A 1 186 ? 5.647 5.959 -1.058 1.00 90.88 186 PHE A O 1
ATOM 1443 N N . ASN A 1 187 ? 6.887 4.335 -1.966 1.00 89.25 187 ASN A N 1
ATOM 1444 C CA . ASN A 1 187 ? 6.948 3.557 -0.739 1.00 89.25 187 ASN A CA 1
ATOM 1445 C C . ASN A 1 187 ? 7.792 4.218 0.346 1.00 89.25 187 ASN A C 1
ATOM 1447 O O . ASN A 1 187 ? 7.343 4.284 1.485 1.00 89.25 187 ASN A O 1
ATOM 1451 N N . VAL A 1 188 ? 8.964 4.743 0.007 1.00 87.31 188 VAL A N 1
ATOM 1452 C CA . VAL A 1 188 ? 9.821 5.431 0.977 1.00 87.31 188 VAL A CA 1
ATOM 1453 C C . VAL A 1 188 ? 9.191 6.734 1.469 1.00 87.31 188 VAL A C 1
ATOM 1455 O O . VAL A 1 188 ? 9.220 7.003 2.665 1.00 87.31 188 VAL A O 1
ATOM 1458 N N . ILE A 1 189 ? 8.596 7.516 0.569 1.00 88.31 189 ILE A N 1
ATOM 1459 C CA . ILE A 1 189 ? 8.077 8.847 0.896 1.00 88.31 189 ILE A CA 1
ATOM 1460 C C . ILE A 1 189 ? 6.719 8.753 1.590 1.00 88.31 189 ILE A C 1
ATOM 1462 O O . ILE A 1 189 ? 6.491 9.460 2.563 1.00 88.31 189 ILE A O 1
ATOM 1466 N N . VAL A 1 190 ? 5.815 7.891 1.113 1.00 91.56 190 VAL A N 1
ATOM 1467 C CA . VAL A 1 190 ? 4.401 7.922 1.514 1.00 91.56 190 VAL A CA 1
ATOM 1468 C C . VAL A 1 190 ? 3.993 6.663 2.268 1.00 91.56 190 VAL A C 1
ATOM 1470 O O . VAL A 1 190 ? 3.699 6.708 3.462 1.00 91.56 190 VAL A O 1
ATOM 1473 N N . THR A 1 191 ? 3.949 5.513 1.586 1.00 91.25 191 THR A N 1
ATOM 1474 C CA . THR A 1 191 ? 3.274 4.337 2.170 1.00 91.25 191 THR A CA 1
ATOM 1475 C C . THR A 1 191 ? 4.048 3.727 3.336 1.00 91.25 191 THR A C 1
ATOM 1477 O O . THR A 1 191 ? 3.435 3.251 4.283 1.00 91.25 191 THR A O 1
ATOM 1480 N N . GLY A 1 192 ? 5.379 3.758 3.314 1.00 88.50 192 GLY A N 1
ATOM 1481 C CA . GLY A 1 192 ? 6.241 3.277 4.391 1.00 88.50 192 GLY A CA 1
ATOM 1482 C C . GLY A 1 192 ? 6.022 4.043 5.698 1.00 88.50 192 GLY A C 1
ATOM 1483 O O . GLY A 1 192 ? 5.639 3.411 6.687 1.00 88.50 192 GLY A O 1
ATOM 1484 N N . PRO A 1 193 ? 6.203 5.377 5.718 1.00 91.44 193 PRO A N 1
ATOM 1485 C CA . PRO A 1 193 ? 5.892 6.201 6.886 1.00 91.44 193 PRO A CA 1
ATOM 1486 C C . PRO A 1 193 ? 4.433 6.066 7.333 1.00 91.44 193 PRO A C 1
ATOM 1488 O O . PRO A 1 193 ? 4.176 5.933 8.525 1.00 91.44 193 PRO A O 1
ATOM 1491 N N . PHE A 1 194 ? 3.478 5.982 6.399 1.00 91.12 194 PHE A N 1
ATOM 1492 C CA . PHE A 1 194 ? 2.072 5.733 6.731 1.00 91.12 194 PHE A CA 1
ATOM 1493 C C . PHE A 1 194 ? 1.845 4.401 7.444 1.00 91.12 194 PHE A C 1
ATOM 1495 O O . PHE A 1 194 ? 1.161 4.346 8.464 1.00 91.12 194 PHE A O 1
ATOM 1502 N N . TRP A 1 195 ? 2.479 3.320 6.993 1.00 86.44 195 TRP A N 1
ATOM 1503 C CA . TRP A 1 195 ? 2.413 2.051 7.713 1.00 86.44 195 TRP A CA 1
ATOM 1504 C C . TRP A 1 195 ? 3.057 2.129 9.095 1.00 86.44 195 TRP A C 1
ATOM 1506 O O . TRP A 1 195 ? 2.577 1.471 10.017 1.00 86.44 195 TRP A O 1
ATOM 1516 N N . LYS A 1 196 ? 4.133 2.902 9.262 1.00 89.31 196 LYS A N 1
ATOM 1517 C CA . LYS A 1 196 ? 4.742 3.113 10.580 1.00 89.31 196 LYS A CA 1
ATOM 1518 C C . LYS A 1 196 ? 3.809 3.888 11.506 1.00 89.31 196 LYS A C 1
ATOM 1520 O O . LYS A 1 196 ? 3.615 3.430 12.627 1.00 89.31 196 LYS A O 1
ATOM 1525 N N . LEU A 1 197 ? 3.165 4.947 11.014 1.00 89.81 197 LEU A N 1
ATOM 1526 C CA . LEU A 1 197 ? 2.120 5.681 11.730 1.00 89.81 197 LEU A CA 1
ATOM 1527 C C . LEU A 1 197 ? 1.011 4.732 12.208 1.00 89.81 197 LEU A C 1
ATOM 1529 O O . LEU A 1 197 ? 0.716 4.689 13.398 1.00 89.81 197 LEU A O 1
ATOM 1533 N N . MET A 1 198 ? 0.469 3.893 11.320 1.00 83.81 198 MET A N 1
ATOM 1534 C CA . MET A 1 198 ? -0.601 2.943 11.668 1.00 83.81 198 MET A CA 1
ATOM 1535 C C . MET A 1 198 ? -0.187 1.883 12.704 1.00 83.81 198 MET A C 1
ATOM 1537 O O . MET A 1 198 ? -1.038 1.343 13.405 1.00 83.81 198 MET A O 1
ATOM 1541 N N . ASN A 1 199 ? 1.107 1.559 12.797 1.00 82.31 199 ASN A N 1
ATOM 1542 C CA . ASN A 1 199 ? 1.641 0.611 13.784 1.00 82.31 199 ASN A CA 1
ATOM 1543 C C . ASN A 1 199 ? 2.219 1.297 15.034 1.00 82.31 199 ASN A C 1
ATOM 1545 O O . ASN A 1 199 ? 2.759 0.614 15.907 1.00 82.31 199 ASN A O 1
ATOM 1549 N N . SER A 1 200 ? 2.160 2.624 15.103 1.00 86.31 200 SER A N 1
ATOM 1550 C CA . SER A 1 200 ? 2.670 3.401 16.227 1.00 86.31 200 SER A CA 1
ATOM 1551 C C . SER A 1 200 ? 1.636 3.520 17.349 1.00 86.31 200 SER A C 1
ATOM 1553 O O . SER A 1 200 ? 0.473 3.146 17.197 1.00 86.31 200 SER A O 1
ATOM 1555 N N . TYR A 1 201 ? 2.065 4.077 18.480 1.00 85.00 201 TYR A N 1
ATOM 1556 C CA . TYR A 1 201 ? 1.188 4.427 19.600 1.00 85.00 201 TYR A CA 1
ATOM 1557 C C . TYR A 1 201 ? 0.622 5.845 19.485 1.00 85.00 201 TYR A C 1
ATOM 1559 O O . TYR A 1 201 ? 0.231 6.428 20.494 1.00 85.00 201 TYR A O 1
ATOM 1567 N N . VAL A 1 202 ? 0.595 6.422 18.280 1.00 87.56 202 VAL A N 1
ATOM 1568 C CA . VAL A 1 202 ? -0.012 7.736 18.080 1.00 87.56 202 VAL A CA 1
ATOM 1569 C C . VAL A 1 202 ? -1.482 7.675 18.518 1.00 87.56 202 VAL A C 1
ATOM 1571 O O . VAL A 1 202 ? -2.203 6.747 18.126 1.00 87.56 202 VAL A O 1
ATOM 1574 N N . PRO A 1 203 ? -1.929 8.622 19.361 1.00 85.50 203 PRO A N 1
ATOM 1575 C CA . PRO A 1 203 ? -3.315 8.684 19.788 1.00 85.50 203 PRO A CA 1
ATOM 1576 C C . PRO A 1 203 ? -4.216 9.008 18.602 1.00 85.50 203 PRO A C 1
ATOM 1578 O O . PRO A 1 203 ? -3.852 9.788 17.718 1.00 85.50 203 PRO A O 1
ATOM 1581 N N . TYR A 1 204 ? -5.429 8.463 18.602 1.00 83.00 204 TYR A N 1
ATOM 1582 C CA . TYR A 1 204 ? -6.366 8.671 17.500 1.00 83.00 204 TYR A CA 1
ATOM 1583 C C . TYR A 1 204 ? -6.684 10.156 17.258 1.00 83.00 204 TYR A C 1
ATOM 1585 O O . TYR A 1 204 ? -6.817 10.581 16.112 1.00 83.00 204 TYR A O 1
ATOM 1593 N N . GLY A 1 205 ? -6.723 10.972 18.317 1.00 83.44 205 GLY A N 1
ATOM 1594 C CA . GLY A 1 205 ? -6.963 12.416 18.216 1.00 83.44 205 GLY A CA 1
ATOM 1595 C C . GLY A 1 205 ? -5.916 13.179 17.390 1.00 83.44 205 GLY A C 1
ATOM 1596 O O . GLY A 1 205 ? -6.213 14.257 16.886 1.00 83.44 205 GLY A O 1
ATOM 1597 N N . ALA A 1 206 ? -4.717 12.618 17.202 1.00 87.50 206 ALA A N 1
ATOM 1598 C CA . ALA A 1 206 ? -3.674 13.197 16.356 1.00 87.50 206 ALA A CA 1
ATOM 1599 C C . ALA A 1 206 ? -3.773 12.754 14.884 1.00 87.50 206 ALA A C 1
ATOM 1601 O O . ALA A 1 206 ? -3.112 13.327 14.026 1.00 87.50 206 ALA A O 1
ATOM 1602 N N . PHE A 1 207 ? -4.604 11.765 14.543 1.00 87.69 207 PHE A N 1
ATOM 1603 C CA . PHE A 1 207 ? -4.737 11.285 13.164 1.00 87.69 207 PHE A CA 1
ATOM 1604 C C . PHE A 1 207 ? -5.137 12.364 12.134 1.00 87.69 207 PHE A C 1
ATOM 1606 O O . PHE A 1 207 ? -4.570 12.355 11.038 1.00 87.69 207 PHE A O 1
ATOM 1613 N N . PRO A 1 208 ? -6.045 13.319 12.435 1.00 88.38 208 PRO A N 1
ATOM 1614 C CA . PRO A 1 208 ? -6.451 14.330 11.459 1.00 88.38 208 PRO A CA 1
ATOM 1615 C C . PRO A 1 208 ? -5.294 15.217 10.973 1.00 88.38 208 PRO A C 1
ATOM 1617 O O . PRO A 1 208 ? -5.270 15.599 9.802 1.00 88.38 208 PRO A O 1
ATOM 1620 N N . SER A 1 209 ? -4.307 15.527 11.825 1.00 89.00 209 SER A N 1
ATOM 1621 C CA . SER A 1 209 ? -3.144 16.324 11.408 1.00 89.00 209 SER A CA 1
ATOM 1622 C C . SER A 1 209 ? -2.262 15.548 10.428 1.00 89.00 209 SER A C 1
ATOM 1624 O O . SER A 1 209 ? -1.877 16.096 9.395 1.00 89.00 209 SER A O 1
ATOM 1626 N N . TYR A 1 210 ? -2.029 14.258 10.680 1.00 92.19 210 TYR A N 1
ATOM 1627 C CA . TYR A 1 210 ? -1.315 13.380 9.752 1.00 92.19 210 TYR A CA 1
ATOM 1628 C C . TYR A 1 210 ? -2.075 13.195 8.431 1.00 92.19 210 TYR A C 1
ATOM 1630 O O . TYR A 1 210 ? -1.463 13.207 7.365 1.00 92.19 210 TYR A O 1
ATOM 1638 N N . ALA A 1 211 ? -3.407 13.088 8.457 1.00 91.38 211 ALA A N 1
ATOM 1639 C CA . ALA A 1 211 ? -4.207 13.025 7.234 1.00 91.38 211 ALA A CA 1
ATOM 1640 C C . ALA A 1 211 ? -4.041 14.296 6.376 1.00 91.38 211 ALA A C 1
ATOM 1642 O O . ALA A 1 211 ? -3.832 14.191 5.167 1.00 91.38 211 ALA A O 1
ATOM 1643 N N . LYS A 1 212 ? -4.055 15.485 6.998 1.00 90.94 212 LYS A N 1
ATOM 1644 C CA . LYS A 1 212 ? -3.824 16.771 6.314 1.00 90.94 212 LYS A CA 1
ATOM 1645 C C . LYS A 1 212 ? -2.403 16.885 5.746 1.00 90.94 212 LYS A C 1
ATOM 1647 O O . LYS A 1 212 ? -2.236 17.324 4.610 1.00 90.94 212 LYS A O 1
ATOM 1652 N N . GLN A 1 213 ? -1.386 16.446 6.493 1.00 92.31 213 GLN A N 1
ATOM 1653 C CA . GLN A 1 213 ? -0.001 16.385 5.997 1.00 92.31 213 GLN A CA 1
ATOM 1654 C C . GLN A 1 213 ? 0.120 15.458 4.779 1.00 92.31 213 GLN A C 1
ATOM 1656 O O . GLN A 1 213 ? 0.731 15.824 3.774 1.00 92.31 213 GLN A O 1
ATOM 1661 N N . LEU A 1 214 ? -0.515 14.284 4.840 1.00 93.19 214 LEU A N 1
ATOM 1662 C CA . LEU A 1 214 ? -0.540 13.324 3.741 1.00 93.19 214 LEU A CA 1
ATOM 1663 C C . LEU A 1 214 ? -1.215 13.897 2.490 1.00 93.19 214 LEU A C 1
ATOM 1665 O O . LEU A 1 214 ? -0.683 13.720 1.395 1.00 93.19 214 LEU A O 1
ATOM 1669 N N . ASP A 1 215 ? -2.338 14.607 2.633 1.00 92.94 215 ASP A N 1
ATOM 1670 C CA . ASP A 1 215 ? -3.012 15.248 1.497 1.00 92.94 215 ASP A CA 1
ATOM 1671 C C . ASP A 1 215 ? -2.132 16.315 0.833 1.00 92.94 215 ASP A C 1
ATOM 1673 O O . ASP A 1 215 ? -1.943 16.280 -0.383 1.00 92.94 215 ASP A O 1
ATOM 1677 N N . SER A 1 216 ? -1.520 17.195 1.632 1.00 91.94 216 SER A N 1
ATOM 1678 C CA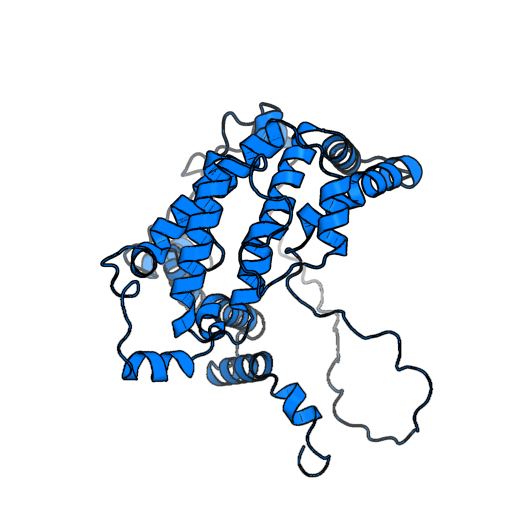 . SER A 1 216 ? -0.622 18.256 1.150 1.00 91.94 216 SER A CA 1
ATOM 1679 C C . SER A 1 216 ? 0.576 17.699 0.369 1.00 91.94 216 SER A C 1
ATOM 1681 O O . SER A 1 216 ? 0.915 18.167 -0.723 1.00 91.94 216 SER A O 1
ATOM 1683 N N . ILE A 1 217 ? 1.194 16.631 0.879 1.00 91.62 217 ILE A N 1
ATOM 1684 C CA . ILE A 1 217 ? 2.350 16.006 0.226 1.00 91.62 217 ILE A CA 1
ATOM 1685 C C . ILE A 1 217 ? 1.943 15.271 -1.052 1.00 91.62 217 ILE A C 1
ATOM 1687 O O . ILE A 1 217 ? 2.651 15.355 -2.058 1.00 91.62 217 ILE A O 1
ATOM 1691 N N . LEU A 1 218 ? 0.791 14.594 -1.060 1.00 93.19 218 LEU A N 1
ATOM 1692 C CA . LEU A 1 218 ? 0.261 13.968 -2.272 1.00 93.19 218 LEU A CA 1
ATOM 1693 C C . LEU A 1 218 ? -0.111 15.004 -3.340 1.00 93.19 218 LEU A C 1
ATOM 1695 O O . LEU A 1 218 ? 0.159 14.769 -4.519 1.00 93.19 218 LEU A O 1
ATOM 1699 N N . GLU A 1 219 ? -0.661 16.153 -2.944 1.00 93.19 219 GLU A N 1
ATOM 1700 C CA . GLU A 1 219 ? -0.939 17.268 -3.851 1.00 93.19 219 GLU A CA 1
ATOM 1701 C C . GLU A 1 219 ? 0.347 17.773 -4.503 1.00 93.19 219 GLU A C 1
ATOM 1703 O O . GLU A 1 219 ? 0.459 17.789 -5.733 1.00 93.19 219 GLU A O 1
ATOM 1708 N N . SER A 1 220 ? 1.353 18.089 -3.684 1.00 91.12 220 SER A N 1
ATOM 1709 C CA . SER A 1 220 ? 2.660 18.561 -4.144 1.00 91.12 220 SER A CA 1
ATOM 1710 C C . SER A 1 220 ? 3.323 17.566 -5.104 1.00 91.12 220 SER A C 1
ATOM 1712 O O . SER A 1 220 ? 3.732 17.941 -6.209 1.00 91.12 220 SER A O 1
ATOM 1714 N N . LEU A 1 221 ? 3.339 16.274 -4.750 1.00 91.00 221 LEU A N 1
ATOM 1715 C CA . LEU A 1 221 ? 3.868 15.207 -5.606 1.00 91.00 221 LEU A CA 1
ATOM 1716 C C . LEU A 1 221 ? 3.088 15.065 -6.917 1.00 91.00 221 LEU A C 1
ATOM 1718 O O . LEU A 1 221 ? 3.692 14.783 -7.951 1.00 91.00 221 LEU A O 1
ATOM 1722 N N . SER A 1 222 ? 1.769 15.265 -6.908 1.00 92.88 222 SER A N 1
ATOM 1723 C CA . SER A 1 222 ? 0.941 15.148 -8.113 1.00 92.88 222 SER A CA 1
ATOM 1724 C C . SER A 1 222 ? 1.187 16.280 -9.119 1.00 92.88 222 SER A C 1
ATOM 1726 O O . SER A 1 222 ? 1.198 16.042 -10.329 1.00 92.88 222 SER A O 1
ATOM 1728 N N . VAL A 1 223 ? 1.434 17.501 -8.630 1.00 89.94 223 VAL A N 1
ATOM 1729 C CA . VAL A 1 223 ? 1.634 18.698 -9.459 1.00 89.94 223 VAL A CA 1
ATOM 1730 C C . VAL A 1 223 ? 3.089 18.790 -9.914 1.00 89.94 223 VAL A C 1
ATOM 1732 O O . VAL A 1 223 ? 3.390 18.871 -11.113 1.00 89.94 223 VAL A O 1
ATOM 1735 N N . HIS A 1 224 ? 4.014 18.743 -8.960 1.00 85.69 224 HIS A N 1
ATOM 1736 C CA . HIS A 1 224 ? 5.423 19.035 -9.195 1.00 85.69 224 HIS A CA 1
ATOM 1737 C C . HIS A 1 224 ? 6.250 17.777 -9.473 1.00 85.69 224 HIS A C 1
ATOM 1739 O O . HIS A 1 224 ? 7.216 17.842 -10.230 1.00 85.69 224 HIS A O 1
ATOM 1745 N N . GLY A 1 225 ? 5.834 16.606 -8.985 1.00 82.69 225 GLY A N 1
ATOM 1746 C CA . GLY A 1 225 ? 6.682 15.413 -9.011 1.00 82.69 225 GLY A CA 1
ATOM 1747 C C . GLY A 1 225 ? 7.875 15.597 -8.070 1.00 82.69 225 GLY A C 1
ATOM 1748 O O . GLY A 1 225 ? 7.723 16.166 -6.994 1.00 82.69 225 GLY A O 1
ATOM 1749 N N . LEU A 1 226 ? 9.067 15.150 -8.477 1.00 76.69 226 LEU A N 1
ATOM 1750 C CA . LEU A 1 226 ? 10.289 15.229 -7.656 1.00 76.69 226 LEU A CA 1
ATOM 1751 C C . LEU A 1 226 ? 11.097 16.525 -7.837 1.00 76.69 226 LEU A C 1
ATOM 1753 O O . LEU A 1 226 ? 12.072 16.729 -7.130 1.00 76.69 226 LEU A O 1
ATOM 1757 N N . SER A 1 227 ? 10.720 17.422 -8.754 1.00 66.19 227 SER A N 1
ATOM 1758 C CA . SER A 1 227 ? 11.544 18.600 -9.096 1.00 66.19 227 SER A CA 1
ATOM 1759 C C . SER A 1 227 ? 11.605 19.687 -8.011 1.00 66.19 227 SER A C 1
ATOM 1761 O O . SER A 1 227 ? 12.455 20.571 -8.087 1.00 66.19 227 SER A O 1
ATOM 1763 N N . LYS A 1 228 ? 10.717 19.632 -7.009 1.00 51.34 228 LYS A N 1
ATOM 1764 C CA . LYS A 1 228 ? 10.679 20.541 -5.845 1.00 51.34 228 LYS A CA 1
ATOM 1765 C C . LYS A 1 228 ? 10.637 19.836 -4.492 1.00 51.34 228 LYS A C 1
ATOM 1767 O O . LYS A 1 228 ? 10.822 20.489 -3.472 1.00 51.34 228 LYS A O 1
ATOM 1772 N N . VAL A 1 229 ? 10.348 18.538 -4.469 1.00 51.28 229 VAL A N 1
ATOM 1773 C CA . VAL A 1 229 ? 10.388 17.770 -3.227 1.00 51.28 229 VAL A CA 1
ATOM 1774 C C . VAL A 1 229 ? 11.857 17.490 -2.989 1.00 51.28 229 VAL A C 1
ATOM 1776 O O . VAL A 1 229 ? 12.440 16.712 -3.737 1.00 51.28 229 VAL A O 1
ATOM 1779 N N . GLU A 1 230 ? 12.470 18.154 -2.008 1.00 56.00 230 GLU A N 1
ATOM 1780 C CA . GLU A 1 230 ? 13.778 17.748 -1.497 1.00 56.00 230 GLU A CA 1
ATOM 1781 C C . GLU A 1 230 ? 13.712 16.234 -1.278 1.00 56.00 230 GLU A C 1
ATOM 1783 O O . GLU A 1 230 ? 12.937 15.765 -0.441 1.00 56.00 230 GLU A O 1
ATOM 1788 N N . CYS A 1 231 ? 14.396 15.484 -2.152 1.00 52.84 231 CYS A N 1
ATOM 1789 C CA . CYS A 1 231 ? 14.278 14.037 -2.350 1.00 52.84 231 CYS A CA 1
ATOM 1790 C C . CYS A 1 231 ? 14.658 13.280 -1.082 1.00 52.84 231 CYS A C 1
ATOM 1792 O O . CYS A 1 231 ? 15.737 12.702 -1.003 1.00 52.84 231 CYS A O 1
ATOM 1794 N N . ALA A 1 232 ? 13.831 13.329 -0.047 1.00 57.16 232 ALA A N 1
ATOM 1795 C CA . ALA A 1 232 ? 14.247 12.823 1.239 1.00 57.16 232 ALA A CA 1
ATOM 1796 C C . ALA A 1 232 ? 13.203 12.882 2.334 1.00 57.16 232 ALA A C 1
ATOM 1798 O O . ALA A 1 232 ? 13.261 12.029 3.217 1.00 57.16 232 ALA A O 1
ATOM 1799 N N . VAL A 1 233 ? 12.348 13.903 2.356 1.00 69.19 233 VAL A N 1
ATOM 1800 C CA . VAL A 1 233 ? 11.532 14.122 3.547 1.00 69.19 233 VAL A CA 1
ATOM 1801 C C . VAL A 1 233 ? 10.337 13.169 3.481 1.00 69.19 233 VAL A C 1
ATOM 1803 O O . VAL A 1 233 ? 9.522 13.269 2.559 1.00 69.19 233 VAL A O 1
ATOM 1806 N N . PRO A 1 234 ? 10.261 12.169 4.376 1.00 80.44 234 PRO A N 1
ATOM 1807 C CA . PRO A 1 234 ? 9.101 11.298 4.439 1.00 80.44 234 PRO A CA 1
ATOM 1808 C C . PRO A 1 234 ? 7.864 12.131 4.762 1.00 80.44 234 PRO A C 1
ATOM 1810 O O . PRO A 1 234 ? 7.960 13.185 5.384 1.00 80.44 234 PRO A O 1
ATOM 1813 N N . VAL A 1 235 ? 6.691 11.622 4.385 1.00 86.06 235 VAL A N 1
ATOM 1814 C CA . VAL A 1 235 ? 5.419 12.322 4.601 1.00 86.06 235 VAL A CA 1
ATOM 1815 C C . VAL A 1 235 ? 5.193 12.720 6.063 1.00 86.06 235 VAL A C 1
ATOM 1817 O O . VAL A 1 235 ? 4.530 13.714 6.333 1.00 86.06 235 VAL A O 1
ATOM 1820 N N . PHE A 1 236 ? 5.783 11.966 6.992 1.00 90.62 236 PHE A N 1
ATOM 1821 C CA . PHE A 1 236 ? 5.748 12.235 8.421 1.00 90.62 236 PHE A CA 1
ATOM 1822 C C . PHE A 1 236 ? 7.173 12.220 8.978 1.00 90.62 236 PHE A C 1
ATOM 1824 O O . PHE A 1 236 ? 7.851 11.189 8.904 1.00 90.62 236 PHE A O 1
ATOM 1831 N N . GLU A 1 237 ? 7.606 13.336 9.564 1.00 86.75 237 GLU A N 1
ATOM 1832 C CA . GLU A 1 237 ? 8.947 13.492 10.148 1.00 86.75 237 GLU A CA 1
ATOM 1833 C C . GLU A 1 237 ? 9.207 12.485 11.279 1.00 86.75 237 GLU A C 1
ATOM 1835 O O . GLU A 1 237 ? 10.300 11.933 11.387 1.00 86.75 237 GLU A O 1
ATOM 1840 N N . ASP A 1 238 ? 8.170 12.144 12.048 1.00 88.69 238 ASP A N 1
ATOM 1841 C CA . ASP A 1 238 ? 8.249 11.179 13.153 1.00 88.69 238 ASP A CA 1
ATOM 1842 C C . ASP A 1 238 ? 8.488 9.731 12.684 1.00 88.69 238 ASP A C 1
ATOM 1844 O O . ASP A 1 238 ? 8.870 8.857 13.466 1.00 88.69 238 ASP A O 1
ATOM 1848 N N . PHE A 1 239 ? 8.247 9.443 11.400 1.00 87.00 239 PHE A N 1
ATOM 1849 C CA . PHE A 1 239 ? 8.225 8.086 10.852 1.00 87.00 239 PHE A CA 1
ATOM 1850 C C . PHE A 1 239 ? 9.248 7.889 9.734 1.00 87.00 239 PHE A C 1
ATOM 1852 O O . PHE A 1 239 ? 8.941 7.341 8.670 1.00 87.00 239 PHE A O 1
ATOM 1859 N N . LEU A 1 240 ? 10.495 8.274 10.015 1.00 82.06 240 LEU A N 1
ATOM 1860 C CA . LEU A 1 240 ? 11.615 8.159 9.082 1.00 82.06 240 LEU A CA 1
ATOM 1861 C C . LEU A 1 240 ? 11.814 6.733 8.573 1.00 82.06 240 LEU A C 1
ATOM 1863 O O . LEU A 1 240 ? 11.783 5.764 9.336 1.00 82.06 240 LEU A O 1
ATOM 1867 N N . VAL A 1 241 ? 12.047 6.586 7.271 1.00 78.44 241 VAL A N 1
ATOM 1868 C CA . VAL A 1 241 ? 12.530 5.338 6.667 1.00 78.44 241 VAL A CA 1
ATOM 1869 C C . VAL A 1 241 ? 14.047 5.263 6.847 1.00 78.44 241 VAL A C 1
ATOM 1871 O O . VAL A 1 241 ? 14.712 6.283 6.946 1.00 78.44 241 VAL A O 1
ATOM 1874 N N . ASP A 1 242 ? 14.580 4.047 6.938 1.00 79.19 242 ASP A N 1
ATOM 1875 C CA . ASP A 1 242 ? 16.014 3.794 7.093 1.00 79.19 242 ASP A CA 1
ATOM 1876 C C . ASP A 1 242 ? 16.839 4.538 6.016 1.00 79.19 242 ASP A C 1
ATOM 1878 O O . ASP A 1 242 ? 16.592 4.394 4.818 1.00 79.19 242 ASP A O 1
ATOM 1882 N N . GLU A 1 243 ? 17.798 5.361 6.442 1.00 74.62 243 GLU A N 1
ATOM 1883 C CA . GLU A 1 243 ? 18.588 6.236 5.566 1.00 74.62 243 GLU A CA 1
ATOM 1884 C C . GLU A 1 243 ? 19.443 5.455 4.555 1.00 74.62 243 GLU A C 1
ATOM 1886 O O . GLU A 1 243 ? 19.646 5.916 3.430 1.00 74.62 243 GLU A O 1
ATOM 1891 N N . ALA A 1 244 ? 19.871 4.229 4.884 1.00 73.88 244 ALA A N 1
ATOM 1892 C CA . ALA A 1 244 ? 20.622 3.383 3.950 1.00 73.88 244 ALA A CA 1
ATOM 1893 C C . ALA A 1 244 ? 19.827 3.105 2.661 1.00 73.88 244 ALA A C 1
ATOM 1895 O O . ALA A 1 244 ? 20.362 3.029 1.556 1.00 73.88 244 ALA A O 1
ATOM 1896 N N . VAL A 1 245 ? 18.512 3.012 2.804 1.00 70.50 245 VAL A N 1
ATOM 1897 C CA . VAL A 1 245 ? 17.549 2.724 1.740 1.00 70.50 245 VAL A CA 1
ATOM 1898 C C . VAL A 1 245 ? 17.401 3.893 0.805 1.00 70.50 245 VAL A C 1
ATOM 1900 O O . VAL A 1 245 ? 17.391 3.745 -0.411 1.00 70.50 245 VAL A O 1
ATOM 1903 N N . LYS A 1 246 ? 17.235 5.054 1.417 1.00 73.38 246 LYS A N 1
ATOM 1904 C CA . LYS A 1 246 ? 17.000 6.318 0.756 1.00 73.38 246 LYS A CA 1
ATOM 1905 C C . LYS A 1 246 ? 18.211 6.688 -0.090 1.00 73.38 246 LYS A C 1
ATOM 1907 O O . LYS A 1 246 ? 18.052 7.001 -1.264 1.00 73.38 246 LYS A O 1
ATOM 1912 N N . ASN A 1 247 ? 19.410 6.502 0.463 1.00 73.56 247 ASN A N 1
ATOM 1913 C CA . ASN A 1 247 ? 20.669 6.693 -0.251 1.00 73.56 247 ASN A CA 1
ATOM 1914 C C . ASN A 1 247 ? 20.835 5.700 -1.408 1.00 73.56 247 ASN A C 1
ATOM 1916 O O . ASN A 1 247 ? 21.252 6.093 -2.497 1.00 73.56 247 ASN A O 1
ATOM 1920 N N . SER A 1 248 ? 20.461 4.431 -1.210 1.00 70.94 248 SER A N 1
ATOM 1921 C CA . SER A 1 248 ? 20.529 3.407 -2.260 1.00 70.94 248 SER A CA 1
ATOM 1922 C C . SER A 1 248 ? 19.534 3.653 -3.404 1.00 70.94 248 SER A C 1
ATOM 1924 O O . SER A 1 248 ? 19.875 3.473 -4.571 1.00 70.94 248 SER A O 1
ATOM 1926 N N . LEU A 1 249 ? 18.328 4.144 -3.108 1.00 72.00 249 LEU A N 1
ATOM 1927 C CA . LEU A 1 249 ? 17.355 4.561 -4.124 1.00 72.00 249 LEU A CA 1
ATOM 1928 C C . LEU A 1 249 ? 17.786 5.837 -4.852 1.00 72.00 249 LEU A C 1
ATOM 1930 O O . LEU A 1 249 ? 17.698 5.903 -6.075 1.00 72.00 249 LEU A O 1
ATOM 1934 N N . ALA A 1 250 ? 18.315 6.827 -4.136 1.00 69.06 250 ALA A N 1
ATOM 1935 C CA . ALA A 1 250 ? 18.813 8.059 -4.746 1.00 69.06 250 ALA A CA 1
ATOM 1936 C C . ALA A 1 250 ? 19.977 7.809 -5.725 1.00 69.06 250 ALA A C 1
ATOM 1938 O O . ALA A 1 250 ? 20.117 8.530 -6.707 1.00 69.06 250 ALA A O 1
ATOM 1939 N N . THR A 1 251 ? 20.791 6.776 -5.482 1.00 68.50 251 THR A N 1
ATOM 1940 C CA . THR A 1 251 ? 21.914 6.400 -6.361 1.00 68.50 251 THR A CA 1
ATOM 1941 C C . THR A 1 251 ? 21.526 5.475 -7.513 1.00 68.50 251 THR A C 1
ATOM 1943 O O . THR A 1 251 ? 22.181 5.511 -8.552 1.00 68.50 251 THR A O 1
ATOM 1946 N N . SER A 1 252 ? 20.486 4.649 -7.360 1.00 64.25 252 SER A N 1
ATOM 1947 C CA . SER A 1 252 ? 20.061 3.682 -8.388 1.00 64.25 252 SER A CA 1
ATOM 1948 C C . SER A 1 252 ? 19.045 4.248 -9.378 1.00 64.25 252 SER A C 1
ATOM 1950 O O . SER A 1 252 ? 19.046 3.856 -10.543 1.00 64.25 252 SER A O 1
ATOM 1952 N N . THR A 1 253 ? 18.196 5.186 -8.954 1.00 65.38 253 THR A N 1
ATOM 1953 C CA . THR A 1 253 ? 17.083 5.641 -9.792 1.00 65.38 253 THR A CA 1
ATOM 1954 C C . THR A 1 253 ? 17.471 6.854 -10.637 1.00 65.38 253 THR A C 1
ATOM 1956 O O . THR A 1 253 ? 17.653 7.958 -10.127 1.00 65.38 253 THR A O 1
ATOM 1959 N N . CYS A 1 254 ? 17.566 6.670 -11.955 1.00 71.25 254 CYS A N 1
ATOM 1960 C CA . CYS A 1 254 ? 17.675 7.786 -12.892 1.00 71.25 254 CYS A CA 1
ATOM 1961 C C . CYS A 1 254 ? 16.349 8.567 -12.889 1.00 71.25 254 CYS A C 1
ATOM 1963 O O . CYS A 1 254 ? 15.291 7.985 -13.128 1.00 71.25 254 CYS A O 1
ATOM 1965 N N . LEU A 1 255 ? 16.393 9.872 -12.602 1.00 78.62 255 LEU A N 1
ATOM 1966 C CA . LEU A 1 255 ? 15.227 10.760 -12.664 1.00 78.62 255 LEU A CA 1
ATOM 1967 C C . LEU A 1 255 ? 14.845 11.022 -14.125 1.00 78.62 255 LEU A C 1
ATOM 1969 O O . LEU A 1 255 ? 15.164 12.072 -14.678 1.00 78.62 255 LEU A O 1
ATOM 1973 N N . ASP A 1 256 ? 14.196 10.052 -14.758 1.00 87.44 256 ASP A N 1
ATOM 1974 C CA . ASP A 1 256 ? 13.659 10.205 -16.104 1.00 87.44 256 ASP A CA 1
ATOM 1975 C C . ASP A 1 256 ? 12.182 10.636 -16.107 1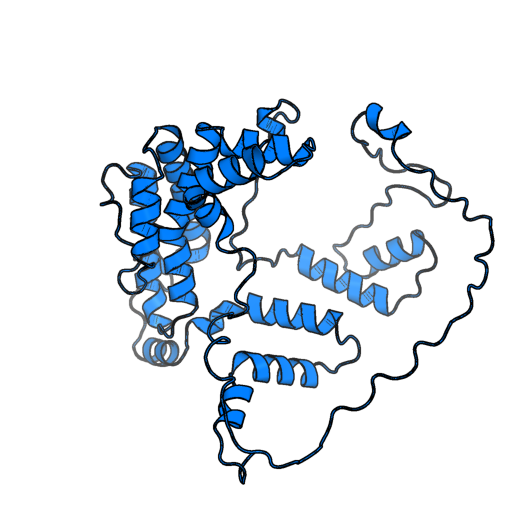.00 87.44 256 ASP A C 1
ATOM 1977 O O . ASP A 1 256 ? 11.473 10.607 -15.093 1.00 87.44 256 ASP A O 1
ATOM 1981 N N . ASP A 1 257 ? 11.709 11.059 -17.280 1.00 90.88 257 ASP A N 1
ATOM 1982 C CA . ASP A 1 257 ? 10.339 11.545 -17.463 1.00 90.88 257 ASP A CA 1
ATOM 1983 C C . ASP A 1 257 ? 9.291 10.468 -17.152 1.00 90.88 257 ASP A C 1
ATOM 1985 O O . ASP A 1 257 ? 8.193 10.781 -16.679 1.00 90.88 257 ASP A O 1
ATOM 1989 N N . VAL A 1 258 ? 9.624 9.191 -17.384 1.00 91.88 258 VAL A N 1
ATOM 1990 C CA . VAL A 1 258 ? 8.733 8.053 -17.122 1.00 91.88 258 VAL A CA 1
ATOM 1991 C C . VAL A 1 258 ? 8.518 7.896 -15.623 1.00 91.88 258 VAL A C 1
ATOM 1993 O O . VAL A 1 258 ? 7.371 7.793 -15.182 1.00 91.88 258 VAL A O 1
ATOM 1996 N N . LEU A 1 259 ? 9.587 7.935 -14.829 1.00 90.75 259 LEU A N 1
ATOM 1997 C CA . LEU A 1 259 ? 9.530 7.879 -13.375 1.00 90.75 259 LEU A CA 1
ATOM 1998 C C . LEU A 1 259 ? 8.726 9.051 -12.817 1.00 90.75 259 LEU A C 1
ATOM 2000 O O . LEU A 1 259 ? 7.804 8.840 -12.026 1.00 90.75 259 LEU A O 1
ATOM 2004 N N . ILE A 1 260 ? 9.032 10.278 -13.251 1.00 90.25 260 ILE A N 1
ATOM 2005 C CA . ILE A 1 260 ? 8.358 11.488 -12.760 1.00 90.25 260 ILE A CA 1
ATOM 2006 C C . ILE A 1 260 ? 6.865 11.446 -13.108 1.00 90.25 260 ILE A C 1
ATOM 2008 O O . ILE A 1 260 ? 6.023 11.682 -12.239 1.00 90.25 260 ILE A O 1
ATOM 2012 N N . SER A 1 261 ? 6.519 11.110 -14.353 1.00 93.38 261 SER A N 1
ATOM 2013 C CA . SER A 1 261 ? 5.127 10.980 -14.800 1.00 93.38 261 SER A CA 1
ATOM 2014 C C . SER A 1 261 ? 4.380 9.892 -14.026 1.00 93.38 261 SER A C 1
ATOM 2016 O O . SER A 1 261 ? 3.259 10.111 -13.557 1.00 93.38 261 SER A O 1
ATOM 2018 N N . THR A 1 262 ? 5.020 8.739 -13.819 1.00 93.56 262 THR A N 1
ATOM 2019 C CA . THR A 1 262 ? 4.447 7.622 -13.059 1.00 93.56 262 THR A CA 1
ATOM 2020 C C . THR A 1 262 ? 4.187 8.024 -11.612 1.00 93.56 262 THR A C 1
ATOM 2022 O O . THR A 1 262 ? 3.087 7.807 -11.102 1.00 93.56 262 THR A O 1
ATOM 2025 N N . LEU A 1 263 ? 5.152 8.673 -10.957 1.00 91.94 263 LEU A N 1
ATOM 2026 C CA . LEU A 1 263 ? 5.006 9.129 -9.579 1.00 91.94 263 LEU A CA 1
ATOM 2027 C C . LEU A 1 263 ? 3.873 10.151 -9.433 1.00 91.94 263 LEU A C 1
ATOM 2029 O O . LEU A 1 263 ? 3.052 10.012 -8.527 1.00 91.94 263 LEU A O 1
ATOM 2033 N N . LYS A 1 264 ? 3.770 11.125 -10.351 1.00 93.56 264 LYS A N 1
ATOM 2034 C CA . LYS A 1 264 ? 2.663 12.098 -10.371 1.00 93.56 264 LYS A CA 1
ATOM 2035 C C . LYS A 1 264 ? 1.306 11.405 -10.449 1.00 93.56 264 LYS A C 1
ATOM 2037 O O . LYS A 1 264 ? 0.380 11.766 -9.723 1.00 93.56 264 LYS A O 1
ATOM 2042 N N . GLN A 1 265 ? 1.182 10.389 -11.304 1.00 95.88 265 GLN A N 1
ATOM 2043 C CA . GLN A 1 265 ? -0.062 9.631 -11.441 1.00 95.88 265 GLN A CA 1
ATOM 2044 C C . GLN A 1 265 ? -0.392 8.820 -10.185 1.00 95.88 265 GLN A C 1
ATOM 2046 O O . GLN A 1 265 ? -1.541 8.845 -9.741 1.00 95.88 265 GLN A O 1
ATOM 2051 N N . ILE A 1 266 ? 0.594 8.142 -9.587 1.00 95.12 266 ILE A N 1
ATOM 2052 C CA . ILE A 1 266 ? 0.407 7.402 -8.331 1.00 95.12 266 ILE A CA 1
ATOM 2053 C C . ILE A 1 266 ? -0.032 8.358 -7.216 1.00 95.12 266 ILE A C 1
ATOM 2055 O O . ILE A 1 266 ? -1.006 8.070 -6.515 1.00 95.12 266 ILE A O 1
ATOM 2059 N N . ALA A 1 267 ? 0.633 9.508 -7.082 1.00 94.56 267 ALA A N 1
ATOM 2060 C CA . ALA A 1 267 ? 0.310 10.519 -6.082 1.00 94.56 267 ALA A CA 1
ATOM 2061 C C . ALA A 1 267 ? -1.113 11.057 -6.270 1.00 94.56 267 ALA A C 1
ATOM 2063 O O . ALA A 1 267 ? -1.908 11.002 -5.336 1.00 94.56 267 ALA A O 1
ATOM 2064 N N . LYS A 1 268 ? -1.480 11.449 -7.499 1.00 95.81 268 LYS A N 1
ATOM 2065 C CA . LYS A 1 268 ? -2.832 11.920 -7.831 1.00 95.81 268 LYS A CA 1
ATOM 2066 C C . LYS A 1 268 ? -3.904 10.893 -7.473 1.00 95.81 268 LYS A C 1
ATOM 2068 O O . LYS A 1 268 ? -4.888 11.221 -6.822 1.00 95.81 268 LYS A O 1
ATOM 2073 N N . LYS A 1 269 ? -3.718 9.628 -7.864 1.00 95.69 269 LYS A N 1
ATOM 2074 C CA . LYS A 1 269 ? -4.697 8.566 -7.575 1.00 95.69 269 LYS A CA 1
ATOM 2075 C C . LYS A 1 269 ? -4.789 8.225 -6.095 1.00 95.69 269 LYS A C 1
ATOM 2077 O O . LYS A 1 269 ? -5.877 7.914 -5.613 1.00 95.69 269 LYS A O 1
ATOM 2082 N N . SER A 1 270 ? -3.674 8.314 -5.380 1.00 94.25 270 SER A N 1
ATOM 2083 C CA . SER A 1 270 ? -3.653 8.154 -3.927 1.00 94.25 270 SER A CA 1
ATOM 2084 C C . SER A 1 270 ? -4.369 9.315 -3.240 1.00 94.25 270 SER A C 1
ATOM 2086 O O . SER A 1 270 ? -5.150 9.073 -2.326 1.00 94.25 270 SER A O 1
ATOM 2088 N N . GLN A 1 271 ? -4.194 10.545 -3.730 1.00 94.06 271 GLN A N 1
ATOM 2089 C CA . GLN A 1 271 ? -4.900 11.725 -3.237 1.00 94.06 271 GLN A CA 1
ATOM 2090 C C . GLN A 1 271 ? -6.409 11.623 -3.478 1.00 94.06 271 GLN A C 1
ATOM 2092 O O . GLN A 1 271 ? -7.194 11.825 -2.557 1.00 94.06 271 GLN A O 1
ATOM 2097 N N . ASP A 1 272 ? -6.825 11.228 -4.687 1.00 91.50 272 ASP A N 1
ATOM 2098 C CA . ASP A 1 272 ? -8.235 10.990 -5.021 1.00 91.50 272 ASP A CA 1
ATOM 2099 C C . ASP A 1 272 ? -8.864 9.954 -4.069 1.00 91.50 272 ASP A C 1
ATOM 2101 O O . ASP A 1 272 ? -10.039 10.048 -3.710 1.00 91.50 272 ASP A O 1
ATOM 2105 N N . ALA A 1 273 ? -8.103 8.923 -3.683 1.00 90.62 273 ALA A N 1
ATOM 2106 C CA . ALA A 1 273 ? -8.551 7.912 -2.731 1.00 90.62 273 ALA A CA 1
ATOM 2107 C C . ALA A 1 273 ? -8.610 8.450 -1.299 1.00 90.62 273 ALA A C 1
ATOM 2109 O O . ALA A 1 273 ? -9.618 8.235 -0.629 1.00 90.62 273 ALA A O 1
ATOM 2110 N N . LEU A 1 274 ? -7.585 9.191 -0.875 1.00 89.81 274 LEU A N 1
ATOM 2111 C CA . LEU A 1 274 ? -7.517 9.832 0.431 1.00 89.81 274 LEU A CA 1
ATOM 2112 C C . LEU A 1 274 ? -8.688 10.798 0.630 1.00 89.81 274 LEU A C 1
ATOM 2114 O O . LEU A 1 274 ? -9.426 10.661 1.597 1.00 89.81 274 LEU A O 1
ATOM 2118 N N . LYS A 1 275 ? -8.925 11.706 -0.323 1.00 89.94 275 LYS A N 1
ATOM 2119 C CA . LYS A 1 275 ? -10.032 12.673 -0.280 1.00 89.94 275 LYS A CA 1
ATOM 2120 C C . LYS A 1 275 ? -11.391 11.994 -0.235 1.00 89.94 275 LYS A C 1
ATOM 2122 O O . LYS A 1 275 ? -12.284 12.474 0.446 1.00 89.94 275 LYS A O 1
ATOM 2127 N N . ARG A 1 276 ? -11.555 10.862 -0.921 1.00 87.31 276 ARG A N 1
ATOM 2128 C CA . ARG A 1 276 ? -12.806 10.093 -0.889 1.00 87.31 276 ARG A CA 1
ATOM 2129 C C . ARG A 1 276 ? -13.030 9.388 0.447 1.00 87.31 276 ARG A C 1
ATOM 2131 O O . ARG A 1 276 ? -14.165 9.301 0.889 1.00 87.31 276 ARG A O 1
ATOM 2138 N N . GLN A 1 277 ? -11.976 8.826 1.036 1.00 84.94 277 GLN A N 1
ATOM 2139 C 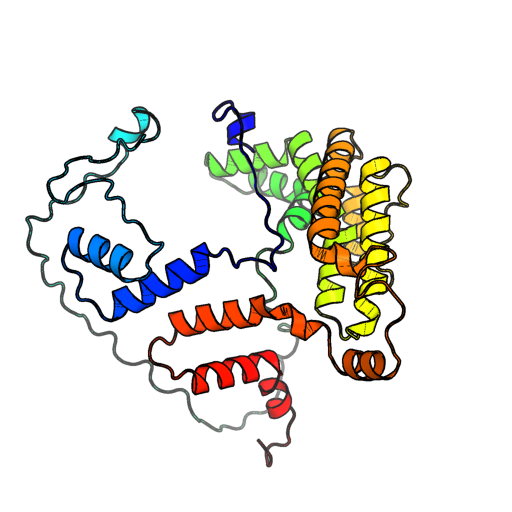CA . GLN A 1 277 ? -12.079 8.007 2.247 1.00 84.94 277 GLN A CA 1
ATOM 2140 C C . GLN A 1 277 ? -12.019 8.831 3.533 1.00 84.94 277 GLN A C 1
ATOM 2142 O O . GLN A 1 277 ? -12.625 8.447 4.524 1.00 84.94 277 GLN A O 1
ATOM 2147 N N . LEU A 1 278 ? -11.293 9.947 3.516 1.00 86.19 278 LEU A N 1
ATOM 2148 C CA . LEU A 1 278 ? -11.029 10.796 4.674 1.00 86.19 278 LEU A CA 1
ATOM 2149 C C . LEU A 1 278 ? -11.586 12.214 4.491 1.00 86.19 278 LEU A C 1
ATOM 2151 O O . LEU A 1 278 ? -11.100 13.145 5.129 1.00 86.19 278 LEU A O 1
ATOM 2155 N N . CYS A 1 279 ? -12.599 12.405 3.638 1.00 83.94 279 CYS A N 1
ATOM 2156 C CA . CYS A 1 279 ? -13.228 13.717 3.430 1.00 83.94 279 CYS A CA 1
ATOM 2157 C C . CYS A 1 279 ? -13.649 14.379 4.751 1.00 83.94 279 CYS A C 1
ATOM 2159 O O . CYS A 1 279 ? -13.455 15.581 4.920 1.00 83.94 279 CYS A O 1
ATOM 2161 N N . GLU A 1 280 ? -14.147 13.589 5.706 1.00 82.31 280 GLU A N 1
ATOM 2162 C CA . GLU A 1 280 ? -14.588 14.060 7.023 1.00 82.31 280 GLU A CA 1
ATOM 2163 C C . GLU A 1 280 ? -13.444 14.555 7.922 1.00 82.31 280 GLU A C 1
ATOM 2165 O O . GLU A 1 280 ? -13.699 15.324 8.846 1.00 82.31 280 GLU A O 1
ATOM 2170 N N . PHE A 1 281 ? -12.198 14.149 7.649 1.00 80.06 281 PHE A N 1
ATOM 2171 C CA . PHE A 1 281 ? -10.998 14.584 8.376 1.00 80.06 281 PHE A CA 1
ATOM 2172 C C . PHE A 1 281 ? -10.259 15.738 7.681 1.00 80.06 281 PHE A C 1
ATOM 2174 O O . PHE A 1 281 ? -9.533 16.491 8.331 1.00 80.06 281 PHE A O 1
ATOM 2181 N N . LEU A 1 282 ? -10.403 15.857 6.357 1.00 78.69 282 LEU A N 1
ATOM 2182 C CA . LEU A 1 282 ? -9.599 16.761 5.529 1.00 78.69 282 LEU A CA 1
ATOM 2183 C C . LEU A 1 282 ? -10.224 18.146 5.328 1.00 78.69 282 LEU A C 1
ATOM 2185 O O . LEU A 1 282 ? -9.489 19.127 5.251 1.00 78.69 282 LEU A O 1
ATOM 2189 N N . LEU A 1 283 ? -11.550 18.244 5.224 1.00 68.50 283 LEU A N 1
ATOM 2190 C CA . LEU A 1 283 ? -12.225 19.488 4.841 1.00 68.50 283 LEU A CA 1
ATOM 2191 C C . LEU A 1 283 ? -12.507 20.401 6.043 1.00 68.50 283 LEU A C 1
ATOM 2193 O O . LEU A 1 283 ? -12.886 19.931 7.118 1.00 68.50 283 LEU A O 1
ATOM 2197 N N . GLU A 1 284 ? -12.404 21.718 5.839 1.00 65.38 284 GLU A N 1
ATOM 2198 C CA . GLU A 1 284 ? -13.009 22.706 6.739 1.00 65.38 284 GLU A CA 1
ATOM 2199 C C . GLU A 1 284 ? -14.535 22.516 6.703 1.00 65.38 284 GLU A C 1
ATOM 2201 O O . GLU A 1 284 ? -15.188 22.819 5.708 1.00 65.38 284 GLU A O 1
ATOM 2206 N N . GLY A 1 285 ? -15.091 21.913 7.760 1.00 62.50 285 GLY A N 1
ATOM 2207 C CA . GLY A 1 285 ? -16.499 21.497 7.837 1.00 62.50 285 GLY A CA 1
ATOM 2208 C C . GLY A 1 285 ? -16.723 19.980 7.812 1.00 62.50 285 GLY A C 1
ATOM 2209 O O . GLY A 1 285 ? -17.852 19.531 8.002 1.00 62.50 285 GLY A O 1
ATOM 2210 N N . GLY A 1 286 ? -15.671 19.176 7.626 1.00 75.06 286 GLY A N 1
ATOM 2211 C CA . GLY A 1 286 ? -15.726 17.749 7.933 1.00 75.06 286 GLY A CA 1
ATOM 2212 C C . GLY A 1 286 ? -15.962 17.539 9.430 1.00 75.06 286 GLY A C 1
ATOM 2213 O O . GLY A 1 286 ? -15.370 18.242 10.250 1.00 75.06 286 GLY A O 1
ATOM 2214 N N . ILE A 1 287 ? -16.810 16.568 9.783 1.00 75.62 287 ILE A N 1
ATOM 2215 C CA . ILE A 1 287 ? -17.247 16.295 11.167 1.00 75.62 287 ILE A CA 1
ATOM 2216 C C . ILE A 1 287 ? -16.050 16.125 12.120 1.00 75.62 287 ILE A C 1
ATOM 2218 O O . ILE A 1 287 ? -16.119 16.509 13.284 1.00 75.62 287 ILE A O 1
ATOM 2222 N N . PHE A 1 288 ? -14.936 15.590 11.610 1.00 73.25 288 PHE A N 1
ATOM 2223 C CA . PHE A 1 288 ? -13.727 15.286 12.376 1.00 73.25 288 PHE A CA 1
ATOM 2224 C C . PHE A 1 288 ? -12.518 16.152 11.985 1.00 73.25 288 PHE A C 1
ATOM 2226 O O . PHE A 1 288 ? -11.414 15.932 12.482 1.00 73.25 288 PHE A O 1
ATOM 2233 N N . GLY A 1 289 ? -12.700 17.114 11.075 1.00 68.62 289 GLY A N 1
ATOM 2234 C CA . GLY A 1 289 ? -11.650 18.024 10.608 1.00 68.62 289 GLY A CA 1
ATOM 2235 C C . GLY A 1 289 ? -11.502 19.290 11.460 1.00 68.62 289 GLY A C 1
ATOM 2236 O O . GLY A 1 289 ? -10.466 19.963 11.368 1.00 68.62 289 GLY A O 1
ATOM 2237 N N . SER A 1 290 ? -12.524 19.606 12.265 1.00 75.69 290 SER A N 1
ATOM 2238 C CA . SER A 1 290 ? -12.612 20.756 13.174 1.00 75.69 290 SER A CA 1
ATOM 2239 C C . SER A 1 290 ? -12.077 20.459 14.582 1.00 75.69 290 SER A C 1
ATOM 2241 O O . SER A 1 290 ? -11.656 19.345 14.886 1.00 75.69 290 SER A O 1
ATOM 2243 N N . HIS A 1 291 ? -12.085 21.475 15.454 1.00 76.12 291 HIS A N 1
ATOM 2244 C CA . HIS A 1 291 ? -11.655 21.343 16.846 1.00 76.12 291 HIS A CA 1
ATOM 2245 C C . HIS A 1 291 ? -12.506 20.284 17.562 1.00 76.12 291 HIS A C 1
ATOM 2247 O O . HIS A 1 291 ? -13.717 20.444 17.700 1.00 76.12 291 HIS A O 1
ATOM 2253 N N . ILE A 1 292 ? -11.864 19.200 17.992 1.00 79.19 292 ILE A N 1
ATOM 2254 C CA . ILE A 1 292 ? -12.485 18.156 18.809 1.00 79.19 292 ILE A CA 1
ATOM 2255 C C . ILE A 1 292 ? -12.692 18.743 20.212 1.00 79.19 292 ILE A C 1
ATOM 2257 O O . ILE A 1 292 ? -11.838 19.492 20.699 1.00 79.19 292 ILE A O 1
ATOM 2261 N N . ASP A 1 293 ? -13.828 18.469 20.850 1.00 86.81 293 ASP A N 1
ATOM 2262 C CA . ASP A 1 293 ? -14.054 18.896 22.230 1.00 86.81 293 ASP A CA 1
ATOM 2263 C C . ASP A 1 293 ? -13.071 18.194 23.192 1.00 86.81 293 ASP A C 1
ATOM 2265 O O . ASP A 1 293 ? -12.512 17.138 22.886 1.00 86.81 293 ASP A O 1
ATOM 2269 N N . GLN A 1 294 ? -12.822 18.795 24.356 1.00 87.62 294 GLN A N 1
ATOM 2270 C CA . GLN A 1 294 ? -11.794 18.306 25.285 1.00 87.62 294 GLN A CA 1
ATOM 2271 C C . GLN A 1 294 ? -12.096 16.903 25.835 1.00 87.62 294 GLN A C 1
ATOM 2273 O O . GLN A 1 294 ? -11.166 16.137 26.090 1.00 87.62 294 GLN A O 1
ATOM 2278 N N . GLU A 1 295 ? -13.373 16.552 26.001 1.00 89.50 295 GLU A N 1
ATOM 2279 C CA . GLU A 1 295 ? -13.793 15.250 26.522 1.00 89.50 295 GLU A CA 1
ATOM 2280 C C . GLU A 1 295 ? -13.565 14.152 25.478 1.00 89.50 295 GLU A C 1
ATOM 2282 O O . GLU A 1 295 ? -12.890 13.155 25.749 1.00 89.50 295 GLU A O 1
ATOM 2287 N N . THR A 1 296 ? -14.018 14.370 24.244 1.00 82.88 296 THR A N 1
ATOM 2288 C CA . THR A 1 296 ? -13.757 13.476 23.116 1.00 82.88 296 THR A CA 1
ATOM 2289 C C . THR A 1 296 ? -12.259 13.357 22.861 1.00 82.88 296 THR A C 1
ATOM 2291 O O . THR A 1 296 ? -11.759 12.254 22.656 1.00 82.88 296 THR A O 1
ATOM 2294 N N . GLN A 1 297 ? -11.499 14.452 22.935 1.00 83.44 297 GLN A N 1
ATOM 2295 C CA . GLN A 1 297 ? -10.046 14.406 22.780 1.00 83.44 297 GLN A CA 1
ATOM 2296 C C . GLN A 1 297 ? -9.383 13.551 23.871 1.00 83.44 297 GLN A C 1
ATOM 2298 O O . GLN A 1 297 ? -8.490 12.762 23.560 1.00 83.44 297 GLN A O 1
ATOM 2303 N N . TYR A 1 298 ? -9.836 13.647 25.125 1.00 86.12 298 TYR A N 1
ATOM 2304 C CA . TYR A 1 298 ? -9.363 12.786 26.211 1.00 86.12 298 TYR A CA 1
ATOM 2305 C C . TYR A 1 298 ? -9.636 11.306 25.909 1.00 86.12 298 TYR A C 1
ATOM 2307 O O . TYR A 1 298 ? -8.712 10.492 25.960 1.00 86.12 298 TYR A O 1
ATOM 2315 N N . ILE A 1 299 ? -10.861 10.961 25.496 1.00 83.12 299 ILE A N 1
ATOM 2316 C CA . ILE A 1 299 ? -11.235 9.586 25.127 1.00 83.12 299 ILE A CA 1
ATOM 2317 C C . ILE A 1 299 ? -10.376 9.081 23.959 1.00 83.12 299 ILE A C 1
ATOM 2319 O O . ILE A 1 299 ? -9.783 8.002 24.036 1.00 83.12 299 ILE A O 1
ATOM 2323 N N . LEU A 1 300 ? -10.244 9.868 22.891 1.00 80.81 300 LEU A N 1
ATOM 2324 C CA . LEU A 1 300 ? -9.470 9.497 21.704 1.00 80.81 300 LEU A CA 1
ATOM 2325 C C . LEU A 1 300 ? -7.972 9.365 21.992 1.00 80.81 300 LEU A C 1
ATOM 2327 O O . LEU A 1 300 ? -7.303 8.550 21.359 1.00 80.81 300 LEU A O 1
ATOM 2331 N N . ASN A 1 301 ? -7.446 10.111 22.964 1.00 79.06 301 ASN A N 1
ATOM 2332 C CA . ASN A 1 301 ? -6.056 9.987 23.397 1.00 79.06 301 ASN A CA 1
ATOM 2333 C C . ASN A 1 301 ? -5.780 8.691 24.166 1.00 79.06 301 ASN A C 1
ATOM 2335 O O . ASN A 1 301 ? -4.651 8.206 24.151 1.00 79.06 301 ASN A O 1
ATOM 2339 N N . THR A 1 302 ? -6.801 8.096 24.788 1.00 79.38 302 THR A N 1
ATOM 2340 C CA . THR A 1 302 ? -6.685 6.759 25.395 1.00 79.38 302 THR A CA 1
ATOM 2341 C C . THR A 1 302 ? -6.803 5.622 24.376 1.00 79.38 302 THR A C 1
ATOM 2343 O O . THR A 1 302 ? -6.437 4.485 24.676 1.00 79.38 302 THR A O 1
ATOM 2346 N N . CYS A 1 303 ? -7.273 5.913 23.157 1.00 74.62 303 CYS A N 1
ATOM 2347 C CA . CYS A 1 303 ? -7.463 4.928 22.099 1.00 74.62 303 CYS A CA 1
ATOM 2348 C C . CYS A 1 303 ? -6.254 4.904 21.144 1.00 74.62 303 CYS A C 1
ATOM 2350 O O . CYS A 1 303 ? -6.045 5.864 20.394 1.00 74.62 303 CYS A O 1
ATOM 2352 N N . PRO A 1 304 ? -5.466 3.814 21.103 1.00 69.12 304 PRO A N 1
ATOM 2353 C CA . PRO A 1 304 ? -4.368 3.708 20.154 1.00 69.12 304 PRO A CA 1
ATOM 2354 C C . PRO A 1 304 ? -4.891 3.538 18.722 1.00 69.12 304 PRO A C 1
ATOM 2356 O O . PRO A 1 304 ? -5.882 2.841 18.480 1.00 69.12 304 PRO A O 1
ATOM 2359 N N . LEU A 1 305 ? -4.167 4.102 17.750 1.00 64.56 305 LEU A N 1
ATOM 2360 C CA . LEU A 1 305 ? -4.467 3.958 16.318 1.00 64.56 305 LEU A CA 1
ATOM 2361 C C . LEU A 1 305 ? -4.487 2.499 15.834 1.00 64.56 305 LEU A C 1
ATOM 2363 O O . LEU A 1 305 ? -5.144 2.178 14.843 1.00 64.56 305 LEU A O 1
ATOM 2367 N N . THR A 1 306 ? -3.814 1.591 16.545 1.00 57.94 306 THR A N 1
ATOM 2368 C CA . THR A 1 306 ? -3.785 0.158 16.227 1.00 57.94 306 THR A CA 1
ATOM 2369 C C . THR A 1 306 ? -5.177 -0.477 16.209 1.00 57.94 306 THR A C 1
ATOM 2371 O O . THR A 1 306 ? -5.374 -1.451 15.480 1.00 57.94 306 THR A O 1
ATOM 2374 N N . ASN A 1 307 ? -6.164 0.106 16.899 1.00 56.50 307 ASN A N 1
ATOM 2375 C CA . ASN A 1 307 ? -7.558 -0.345 16.876 1.00 56.50 307 ASN A CA 1
ATOM 2376 C C . ASN A 1 307 ? -8.247 -0.153 15.510 1.00 56.50 307 ASN A C 1
ATOM 2378 O O . ASN A 1 307 ? -9.236 -0.828 15.230 1.00 56.50 307 ASN A O 1
ATOM 2382 N N . LEU A 1 308 ? -7.698 0.681 14.617 1.00 54.72 308 LEU A N 1
ATOM 2383 C CA . LEU A 1 308 ? -8.137 0.788 13.218 1.00 54.72 308 LEU A CA 1
ATOM 2384 C C . LEU A 1 308 ? -7.666 -0.387 12.351 1.00 54.72 308 LEU A C 1
ATOM 2386 O O . LEU A 1 308 ? -8.155 -0.576 11.239 1.00 54.72 308 LEU A O 1
ATOM 2390 N N . SER A 1 309 ? -6.761 -1.229 12.858 1.00 55.75 309 SER A N 1
ATOM 2391 C CA . SER A 1 309 ? -6.254 -2.422 12.163 1.00 55.75 309 SER A CA 1
ATOM 2392 C C . SER A 1 309 ? -7.263 -3.578 12.162 1.00 55.75 309 SER A C 1
ATOM 2394 O O . SER A 1 309 ? -6.866 -4.746 12.202 1.00 55.75 309 SER A O 1
ATOM 2396 N N . GLY A 1 310 ? -8.565 -3.277 12.137 1.00 55.50 310 GLY A N 1
ATOM 2397 C CA . GLY A 1 310 ? -9.640 -4.265 12.190 1.00 55.50 310 GLY A CA 1
ATOM 2398 C C . GLY A 1 310 ? -9.455 -5.367 11.148 1.00 55.50 310 GLY A C 1
ATOM 2399 O O . GLY A 1 310 ? -9.614 -6.541 11.467 1.00 55.50 310 GLY A O 1
ATOM 2400 N N . GLU A 1 311 ? -9.002 -5.028 9.936 1.00 58.12 311 GLU A N 1
ATOM 2401 C CA . GLU A 1 311 ? -8.744 -6.016 8.880 1.00 58.12 311 GLU A CA 1
ATOM 2402 C C . GLU A 1 311 ? -7.706 -7.075 9.251 1.00 58.12 311 GLU A C 1
ATOM 2404 O O . GLU A 1 311 ? -7.858 -8.228 8.860 1.00 58.12 311 GLU A O 1
ATOM 2409 N N . ARG A 1 312 ? -6.662 -6.731 10.013 1.00 63.38 312 ARG A N 1
ATOM 2410 C CA . ARG A 1 312 ? -5.662 -7.723 10.425 1.00 63.38 312 ARG A CA 1
ATOM 2411 C C . ARG A 1 312 ? -6.282 -8.748 11.368 1.00 63.38 312 ARG A C 1
ATOM 2413 O O . ARG A 1 312 ? -6.043 -9.940 11.209 1.00 63.38 312 ARG A O 1
ATOM 2420 N N . LEU A 1 313 ? -7.100 -8.285 12.312 1.00 65.50 313 LEU A N 1
ATOM 2421 C CA . LEU A 1 313 ? -7.812 -9.149 13.253 1.00 65.50 313 LEU A CA 1
ATOM 2422 C C . LEU A 1 313 ? -8.846 -10.021 12.536 1.00 65.50 313 LEU A C 1
ATOM 2424 O O . LEU A 1 313 ? -8.979 -11.196 12.870 1.00 65.50 313 LEU A O 1
ATOM 2428 N N . PHE A 1 314 ? -9.528 -9.480 11.522 1.00 66.94 314 PHE A N 1
ATOM 2429 C CA . PHE A 1 314 ? -10.434 -10.253 10.671 1.00 66.94 314 PHE A CA 1
ATOM 2430 C C . PHE A 1 314 ? -9.689 -11.276 9.810 1.00 66.94 314 PHE A C 1
ATOM 2432 O O . PHE A 1 314 ? -10.096 -12.430 9.779 1.00 66.94 314 PHE A O 1
ATOM 2439 N N . GLY A 1 315 ? -8.571 -10.910 9.182 1.00 72.00 315 GLY A N 1
ATOM 2440 C CA . GLY A 1 315 ? -7.749 -11.839 8.403 1.00 72.00 315 GLY A CA 1
ATOM 2441 C C . GLY A 1 315 ? -7.157 -12.960 9.261 1.00 72.00 315 GLY A C 1
ATOM 2442 O O . GLY A 1 315 ? -7.177 -14.123 8.858 1.00 72.00 315 GLY A O 1
ATOM 2443 N N . ASP A 1 316 ? -6.699 -12.639 10.473 1.00 73.19 316 ASP A N 1
ATOM 2444 C CA . ASP A 1 316 ? -6.259 -13.635 11.452 1.00 73.19 316 ASP A CA 1
ATOM 2445 C C . ASP A 1 316 ? -7.423 -14.539 11.883 1.00 73.19 316 ASP A C 1
ATOM 2447 O O . ASP A 1 316 ? -7.236 -15.748 12.015 1.00 73.19 316 ASP A O 1
ATOM 2451 N N . MET A 1 317 ? -8.627 -13.982 12.059 1.00 76.38 317 MET A N 1
ATOM 2452 C CA . MET A 1 317 ? -9.834 -14.745 12.380 1.00 76.38 317 MET A CA 1
ATOM 2453 C C . MET A 1 317 ? -10.251 -15.671 11.238 1.00 76.38 317 MET A C 1
ATOM 2455 O O . MET A 1 317 ? -10.527 -16.838 11.494 1.00 76.38 317 MET A O 1
ATOM 2459 N N . ASP A 1 318 ? -10.259 -15.202 9.993 1.00 75.62 318 ASP A N 1
ATOM 2460 C CA . ASP A 1 318 ? -10.605 -16.001 8.815 1.00 75.62 318 ASP A CA 1
ATOM 2461 C C . ASP A 1 318 ? -9.588 -17.125 8.587 1.00 75.62 318 ASP A C 1
ATOM 2463 O O . ASP A 1 318 ? -9.957 -18.278 8.344 1.00 75.62 318 ASP A O 1
ATOM 2467 N N . TYR A 1 319 ? -8.297 -16.823 8.741 1.00 80.88 319 TYR A N 1
ATOM 2468 C CA . TYR A 1 319 ? -7.240 -17.830 8.709 1.00 80.88 319 TYR A CA 1
ATOM 2469 C C . TYR A 1 319 ? -7.417 -18.875 9.820 1.00 80.88 319 TYR A C 1
ATOM 2471 O O . TYR A 1 319 ? -7.281 -20.079 9.579 1.00 80.88 319 TYR A O 1
ATOM 2479 N N . ASP A 1 320 ? -7.764 -18.439 11.033 1.00 82.62 320 ASP A N 1
ATOM 2480 C CA . ASP A 1 320 ? -8.005 -19.340 12.158 1.00 82.62 320 ASP A CA 1
ATOM 2481 C C . ASP A 1 320 ? -9.267 -20.188 11.962 1.00 82.62 320 ASP A C 1
ATOM 2483 O O . ASP A 1 320 ? -9.262 -21.381 12.259 1.00 82.62 320 ASP A O 1
ATOM 2487 N N . GLN A 1 321 ? -10.322 -19.620 11.374 1.00 80.69 321 GLN A N 1
ATOM 2488 C CA . GLN A 1 321 ? -11.532 -20.346 10.986 1.00 80.69 321 GLN A CA 1
ATOM 2489 C C . GLN A 1 321 ? -11.240 -21.445 9.958 1.00 80.69 321 GLN A C 1
ATOM 2491 O O . GLN A 1 321 ? -11.861 -22.510 10.011 1.00 80.69 321 GLN A O 1
ATOM 2496 N N . LEU A 1 322 ? -10.299 -21.212 9.037 1.00 79.06 322 LEU A N 1
ATOM 2497 C CA . LEU A 1 322 ? -9.874 -22.209 8.054 1.00 79.06 322 LEU A CA 1
ATOM 2498 C C . LEU A 1 322 ? -9.071 -23.346 8.689 1.00 79.06 322 LEU A C 1
ATOM 2500 O O . LEU A 1 322 ? -9.329 -24.508 8.367 1.00 79.06 322 LEU A O 1
ATOM 2504 N N . ARG A 1 323 ? -8.125 -23.022 9.582 1.00 81.50 323 ARG A N 1
ATOM 2505 C CA . ARG A 1 323 ? -7.259 -24.012 10.245 1.00 81.50 323 ARG A CA 1
ATOM 2506 C C . ARG A 1 323 ? -7.947 -24.779 11.370 1.00 81.50 323 ARG A C 1
ATOM 2508 O O . ARG A 1 323 ? -7.680 -25.959 11.543 1.00 81.50 323 ARG A O 1
ATOM 2515 N N . ARG A 1 324 ? -8.822 -24.127 12.136 1.00 84.62 324 ARG A N 1
ATOM 2516 C CA . ARG A 1 324 ? -9.477 -24.680 13.331 1.00 84.62 324 ARG A CA 1
ATOM 2517 C C . ARG A 1 324 ? -10.986 -24.642 13.168 1.00 84.62 324 ARG A C 1
ATOM 2519 O O . ARG A 1 324 ? -11.695 -23.916 13.868 1.00 84.62 324 ARG A O 1
ATOM 2526 N N . ARG A 1 325 ? -11.491 -25.426 12.215 1.00 83.19 325 ARG A N 1
ATOM 2527 C CA . ARG A 1 325 ? -12.906 -25.398 11.803 1.00 83.19 325 ARG A CA 1
ATOM 2528 C C . ARG A 1 325 ? -13.879 -25.695 12.949 1.00 83.19 325 ARG A C 1
ATOM 2530 O O . ARG A 1 325 ? -14.949 -25.091 12.976 1.00 83.19 325 ARG A O 1
ATOM 2537 N N . LEU A 1 326 ? -13.474 -26.541 13.899 1.00 90.00 326 LEU A N 1
ATOM 2538 C CA . LEU A 1 326 ? -14.281 -26.972 15.050 1.00 90.00 326 LEU A CA 1
ATOM 2539 C C . LEU A 1 326 ? -14.069 -26.133 16.323 1.00 90.00 326 LEU A C 1
ATOM 2541 O O . LEU A 1 326 ? -14.780 -26.328 17.302 1.00 90.00 326 LEU A O 1
ATOM 2545 N N . ALA A 1 327 ? -13.121 -25.189 16.329 1.00 87.19 327 ALA A N 1
ATOM 2546 C CA . ALA A 1 327 ? -12.901 -24.343 17.498 1.00 87.19 327 ALA A CA 1
ATOM 2547 C C . ALA A 1 327 ? -14.079 -23.383 17.722 1.00 87.19 327 ALA A C 1
ATOM 2549 O O . ALA A 1 327 ? -14.585 -22.765 16.778 1.00 87.19 327 ALA A O 1
ATOM 2550 N N . SER A 1 328 ? -14.478 -23.221 18.985 1.00 90.88 328 SER A N 1
ATOM 2551 C CA . SER A 1 328 ? -15.499 -22.249 19.376 1.00 90.88 328 SER A CA 1
ATOM 2552 C C . SER A 1 328 ? -15.027 -20.819 19.107 1.00 90.88 328 SER A C 1
ATOM 2554 O O . SER A 1 328 ? -13.830 -20.520 19.135 1.00 90.88 328 SER A O 1
ATOM 2556 N N . THR A 1 329 ? -15.968 -19.900 18.883 1.00 77.81 329 THR A N 1
ATOM 2557 C CA . THR A 1 329 ? -15.652 -18.473 18.703 1.00 77.81 329 THR A CA 1
ATOM 2558 C C . THR A 1 329 ? -14.869 -17.919 19.893 1.00 77.81 329 THR A C 1
ATOM 2560 O O . THR A 1 329 ? -13.934 -17.153 19.687 1.00 77.81 329 THR A O 1
ATOM 2563 N N . HIS A 1 330 ? -15.187 -18.376 21.112 1.00 81.06 330 HIS A N 1
ATOM 2564 C CA . HIS A 1 330 ? -14.478 -17.993 22.331 1.00 81.06 330 HIS A CA 1
ATOM 2565 C C . HIS A 1 330 ? -12.998 -18.407 22.297 1.00 81.06 330 HIS A C 1
ATOM 2567 O O . HIS A 1 330 ? -12.120 -17.570 22.496 1.00 81.06 330 HIS A O 1
ATOM 2573 N N . HIS A 1 331 ? -12.701 -19.664 21.948 1.00 86.25 331 HIS A N 1
ATOM 2574 C CA . HIS A 1 331 ? -11.319 -20.131 21.809 1.00 86.25 331 HIS A CA 1
ATOM 2575 C C . HIS A 1 331 ? -10.548 -19.311 20.763 1.00 86.25 331 HIS A C 1
ATOM 2577 O O . HIS A 1 331 ? -9.414 -18.894 21.000 1.00 86.25 331 HIS A O 1
ATOM 2583 N N . ARG A 1 332 ? -11.182 -19.016 19.621 1.00 85.62 332 ARG A N 1
ATOM 2584 C CA . ARG A 1 332 ? -10.577 -18.198 18.559 1.00 85.62 332 ARG A CA 1
ATOM 2585 C C . ARG A 1 332 ? -10.257 -16.785 19.042 1.00 85.62 332 ARG A C 1
ATOM 2587 O O . ARG A 1 332 ? -9.139 -16.319 18.832 1.00 85.62 332 ARG A O 1
ATOM 2594 N N . SER A 1 333 ? -11.196 -16.120 19.722 1.00 78.00 333 SER A N 1
ATOM 2595 C CA . SER A 1 333 ? -10.949 -14.795 20.302 1.00 78.00 333 SER A CA 1
ATOM 2596 C C . SER A 1 333 ? -9.796 -14.823 21.301 1.00 78.00 333 SER A C 1
ATOM 2598 O O . SER A 1 333 ? -8.923 -13.964 21.219 1.00 78.00 333 SER A O 1
ATOM 2600 N N . THR A 1 334 ? -9.712 -15.845 22.158 1.00 83.19 334 THR A N 1
ATOM 2601 C CA . THR A 1 334 ? -8.616 -15.990 23.126 1.00 83.19 334 THR A CA 1
ATOM 2602 C C . THR A 1 334 ? -7.266 -16.129 22.429 1.00 83.19 334 THR A C 1
ATOM 2604 O O . THR A 1 334 ? -6.317 -15.443 22.798 1.00 83.19 334 THR A O 1
ATOM 2607 N N . VAL A 1 335 ? -7.168 -16.939 21.369 1.00 83.69 335 VAL A N 1
ATOM 2608 C CA . VAL A 1 335 ? -5.920 -17.085 20.600 1.00 83.69 335 VAL A CA 1
ATOM 2609 C C . VAL A 1 335 ? -5.535 -15.789 19.881 1.00 83.69 335 VAL A C 1
ATOM 2611 O O . VAL A 1 335 ? -4.356 -15.432 19.838 1.00 83.69 335 VAL A O 1
ATOM 2614 N N . ILE A 1 336 ? -6.502 -15.076 19.302 1.00 81.38 336 ILE A N 1
ATOM 2615 C CA . ILE A 1 336 ? -6.251 -13.798 18.624 1.00 81.38 336 ILE A CA 1
ATOM 2616 C C . ILE A 1 336 ? -5.788 -12.743 19.636 1.00 81.38 336 ILE A C 1
ATOM 2618 O O . ILE A 1 336 ? -4.799 -12.055 19.380 1.00 81.38 336 ILE A O 1
ATOM 2622 N N . MET A 1 337 ? -6.441 -12.649 20.798 1.00 78.44 337 MET A N 1
ATOM 2623 C CA . MET A 1 337 ? -6.022 -11.752 21.879 1.00 78.44 337 MET A CA 1
ATOM 2624 C C . MET A 1 337 ? -4.629 -12.120 22.388 1.00 78.44 337 MET A C 1
ATOM 2626 O O . 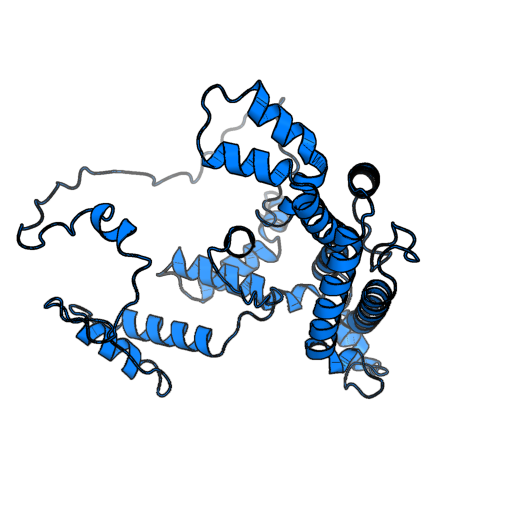MET A 1 337 ? -3.772 -11.249 22.491 1.00 78.44 337 MET A O 1
ATOM 2630 N N . TRP A 1 338 ? -4.359 -13.408 22.605 1.00 80.25 338 TRP A N 1
ATOM 2631 C CA . TRP A 1 338 ? -3.052 -13.906 23.032 1.00 80.25 338 TRP A CA 1
ATOM 2632 C C . TRP A 1 338 ? -1.923 -13.518 22.068 1.00 80.25 338 TRP A C 1
ATOM 2634 O O . TRP A 1 338 ? -0.852 -13.077 22.494 1.00 80.25 338 TRP A O 1
ATOM 2644 N N . LYS A 1 339 ? -2.162 -13.656 20.756 1.00 78.88 339 LYS A N 1
ATOM 2645 C CA . LYS A 1 339 ? -1.199 -13.294 19.705 1.00 78.88 339 LYS A CA 1
ATOM 2646 C C . LYS A 1 339 ? -0.946 -11.789 19.641 1.00 78.88 339 LYS A C 1
ATOM 2648 O O . LYS A 1 339 ? 0.202 -11.382 19.469 1.00 78.88 339 LYS A O 1
ATOM 2653 N N . ASN A 1 340 ? -1.996 -10.977 19.749 1.00 74.81 340 ASN A N 1
ATOM 2654 C CA . ASN A 1 340 ? -1.909 -9.540 19.485 1.00 74.81 340 ASN A CA 1
ATOM 2655 C C . ASN A 1 340 ? -1.535 -8.710 20.715 1.00 74.81 340 ASN A C 1
ATOM 2657 O O . ASN A 1 340 ? -0.783 -7.749 20.583 1.00 74.81 340 ASN A O 1
ATOM 2661 N N . ASN A 1 341 ? -1.940 -9.124 21.915 1.00 77.50 341 ASN A N 1
ATOM 2662 C CA . ASN A 1 341 ? -1.632 -8.396 23.150 1.00 77.50 341 ASN A CA 1
ATOM 2663 C C . ASN A 1 341 ? -0.221 -8.682 23.685 1.00 77.50 341 ASN A C 1
ATOM 2665 O O . ASN A 1 341 ? 0.104 -8.297 24.804 1.00 77.50 341 ASN A O 1
ATOM 2669 N N . ASN A 1 342 ? 0.628 -9.381 22.918 1.00 76.44 342 ASN A N 1
ATOM 2670 C CA . ASN A 1 342 ? 1.925 -9.882 23.383 1.00 76.44 342 ASN A CA 1
ATOM 2671 C C . ASN A 1 342 ? 1.819 -10.664 24.713 1.00 76.44 342 ASN A C 1
ATOM 2673 O O . ASN A 1 342 ? 2.802 -10.745 25.448 1.00 76.44 342 ASN A O 1
ATOM 2677 N N . THR A 1 343 ? 0.663 -11.267 25.022 1.00 77.38 343 THR A N 1
ATOM 2678 C CA . THR A 1 343 ? 0.412 -11.961 26.297 1.00 77.38 343 THR A CA 1
ATOM 2679 C C . THR A 1 343 ? 1.427 -13.076 26.527 1.00 77.38 343 THR A C 1
ATOM 2681 O O . THR A 1 343 ? 1.936 -13.220 27.632 1.00 77.38 343 THR A O 1
ATOM 2684 N N . ALA A 1 344 ? 1.835 -13.769 25.458 1.00 77.31 344 ALA A N 1
ATOM 2685 C CA . ALA A 1 344 ? 2.928 -14.737 25.501 1.00 77.31 344 ALA A CA 1
ATOM 2686 C C . ALA A 1 344 ? 4.255 -14.129 25.987 1.00 77.31 344 ALA A C 1
ATOM 2688 O O . ALA A 1 344 ? 4.930 -14.718 26.821 1.00 77.31 344 ALA A O 1
ATOM 2689 N N . LYS A 1 345 ? 4.641 -12.944 25.491 1.00 82.06 345 LYS A N 1
ATOM 2690 C CA . LYS A 1 345 ? 5.871 -12.266 25.940 1.00 82.06 345 LYS A CA 1
ATOM 2691 C C . LYS A 1 345 ? 5.744 -11.789 27.380 1.00 82.06 345 LYS A C 1
ATOM 2693 O O . LYS A 1 345 ? 6.714 -11.861 28.120 1.00 82.06 345 LYS A O 1
ATOM 2698 N N . TRP A 1 346 ? 4.566 -11.304 27.766 1.00 83.75 346 TRP A N 1
ATOM 2699 C CA . TRP A 1 346 ? 4.298 -10.901 29.141 1.00 83.75 346 TRP A CA 1
ATOM 2700 C C . TRP A 1 346 ? 4.413 -12.093 30.106 1.00 83.75 346 TRP A C 1
ATOM 2702 O O . TRP A 1 346 ? 5.154 -11.992 31.079 1.00 83.75 346 TRP A O 1
ATOM 2712 N N . LEU A 1 347 ? 3.805 -13.245 29.789 1.00 82.56 347 LEU A N 1
ATOM 2713 C CA . LEU A 1 347 ? 3.963 -14.483 30.567 1.00 82.56 347 LEU A CA 1
ATOM 2714 C C . LEU A 1 347 ? 5.418 -14.963 30.591 1.00 82.56 347 LEU A C 1
ATOM 2716 O O . LEU A 1 347 ? 5.944 -15.297 31.644 1.00 82.56 347 LEU A O 1
ATOM 2720 N N . LEU A 1 348 ? 6.121 -14.929 29.458 1.00 85.00 348 LEU A N 1
ATOM 2721 C CA . LEU A 1 348 ? 7.543 -15.293 29.396 1.00 85.00 348 LEU A CA 1
ATOM 2722 C C . LEU A 1 348 ? 8.463 -14.333 30.167 1.00 85.00 348 LEU A C 1
ATOM 2724 O O . LEU A 1 348 ? 9.624 -14.670 30.387 1.00 85.00 348 LEU A O 1
ATOM 2728 N N . ASN A 1 349 ? 7.973 -13.165 30.581 1.00 87.75 349 ASN A N 1
ATOM 2729 C CA . ASN A 1 349 ? 8.702 -12.224 31.430 1.00 87.75 349 ASN A CA 1
ATOM 2730 C C . ASN A 1 349 ? 8.303 -12.330 32.910 1.00 87.75 349 ASN A C 1
ATOM 2732 O O . ASN A 1 349 ? 8.951 -11.711 33.752 1.00 87.75 349 ASN A O 1
ATOM 2736 N N . LYS A 1 350 ? 7.274 -13.117 33.248 1.00 88.31 350 LYS A N 1
ATOM 2737 C CA . LYS A 1 350 ? 6.888 -13.376 34.638 1.00 88.31 350 LYS A CA 1
ATOM 2738 C C . LYS A 1 350 ? 7.907 -14.289 35.340 1.00 88.31 350 LYS A C 1
ATOM 2740 O O . LYS A 1 350 ? 8.533 -15.116 34.663 1.00 88.31 350 LYS A O 1
ATOM 2745 N N . PRO A 1 351 ? 8.101 -14.151 36.666 1.00 92.56 351 PRO A N 1
ATOM 2746 C CA . PRO A 1 351 ? 8.889 -15.092 37.464 1.00 92.56 351 PRO A CA 1
ATOM 2747 C C . PRO A 1 351 ? 8.325 -16.515 37.364 1.00 92.56 351 PRO A C 1
ATOM 2749 O O . PRO A 1 351 ? 7.121 -16.680 37.212 1.00 92.56 351 PRO A O 1
ATOM 2752 N N . ASN A 1 352 ? 9.166 -17.545 37.500 1.00 85.31 352 ASN A N 1
ATOM 2753 C CA . ASN A 1 352 ? 8.746 -18.948 37.337 1.00 85.31 352 ASN A CA 1
ATOM 2754 C C . ASN A 1 352 ? 7.654 -19.408 38.324 1.00 85.31 352 ASN A C 1
ATOM 2756 O O . ASN A 1 352 ? 6.994 -20.394 38.043 1.00 85.31 352 ASN A O 1
ATOM 2760 N N . GLY A 1 353 ? 7.460 -18.719 39.455 1.00 85.44 353 GLY A N 1
ATOM 2761 C CA . GLY A 1 353 ? 6.359 -19.003 40.388 1.00 85.44 353 GLY A CA 1
ATOM 2762 C C . GLY A 1 353 ? 5.022 -18.346 40.019 1.00 85.44 353 GLY A C 1
ATOM 2763 O O . GLY A 1 353 ? 4.015 -18.640 40.648 1.00 85.44 353 GLY A O 1
ATOM 2764 N N . GLU A 1 354 ? 5.016 -17.444 39.032 1.00 73.94 354 GLU A N 1
ATOM 2765 C CA . GLU A 1 354 ? 3.824 -16.739 38.531 1.00 73.94 354 GLU A CA 1
ATOM 2766 C C . GLU A 1 354 ? 3.479 -17.104 37.072 1.00 73.94 354 GLU A C 1
ATOM 2768 O O . GLU A 1 354 ? 2.535 -16.539 36.514 1.00 73.94 354 GLU A O 1
ATOM 2773 N N . ARG A 1 355 ? 4.271 -17.979 36.436 1.00 73.44 355 ARG A N 1
ATOM 2774 C CA . ARG A 1 355 ? 3.957 -18.590 35.136 1.00 73.44 355 ARG A CA 1
ATOM 2775 C C . ARG A 1 355 ? 3.150 -19.849 35.358 1.00 73.44 355 ARG A C 1
ATOM 2777 O O . ARG A 1 355 ? 2.215 -20.052 34.556 1.00 73.44 355 ARG A O 1
#